Protein AF-A0A4Q4D575-F1 (afdb_monomer)

pLDDT: mean 97.26, std 3.9, range [51.22, 98.88]

Sequence (202 aa):
MTLPLSVAPAVADALAVGRPVVALESTIISHGLPRPDNLEAARRFEALLADRGVVPATIAVLDGELKAGLTPDELERIASEDVPKLSVRDLPVALAQGGSGATTVAATSFIADHAGIRVFATGGLGGVHRRASESFDESADLKTLSEVPITVVSAGVKSILDIGATLERLESLGVTVVGYGTEDFPSFWLSSSGHRLDWSVP

Secondary structure (DSSP, 8-state):
----EEE-HHHHHHHHTT--EEEEESHIIIIIS-TTHHHHHHHHHHHHHHTTTPEEEEEEEETTEEEES--HHHHHHHHHS-PPEE-TTTHHHHHHTT--EEEPHHHHHHHHHHTT--EEE-S-B--BBTTHHHH--B-HHHHHHTTS--EEE-SBB-TTB-HHHHHHHHHHTT----EES-SB--BSSSS--SPBPS-EE-

Nearest PDB structures (foldseek):
  4gij-assembly1_A  TM=9.878E-01  e=1.129E-25  Escherichia coli
  4gil-assembly1_C  TM=9.781E-01  e=1.059E-25  Escherichia coli
  4gim-assembly1_C  TM=9.811E-01  e=2.129E-25  Escherichia coli
  4gij-assembly1_B  TM=9.795E-01  e=4.017E-25  Escherichia coli
  4gik-assembly1_C  TM=9.767E-01  e=9.769E-25  Escherichia coli

Solvent-accessible surface area (backbone atoms only — not comparable to full-atom values): 10657 Å² total; per-residue (Å²): 134,81,78,59,68,46,66,29,67,72,51,51,53,31,57,76,71,72,44,58,50,36,32,30,52,25,29,54,29,53,74,63,39,61,81,74,57,16,46,58,50,50,54,49,56,39,46,63,32,44,81,70,71,26,43,54,24,44,21,36,33,51,67,28,27,43,32,40,27,60,54,76,67,55,46,47,46,52,38,70,48,96,56,51,81,28,42,62,86,43,45,67,58,35,39,76,67,43,32,52,26,24,13,31,72,29,24,27,51,54,53,31,44,78,72,70,38,49,35,33,51,54,68,45,41,64,39,26,35,70,64,25,94,78,70,68,46,58,36,63,33,56,61,36,55,53,74,42,83,57,48,77,47,51,36,40,36,44,72,81,43,28,64,69,63,27,51,55,48,32,54,76,53,70,37,89,67,71,27,80,72,33,52,43,41,31,36,40,91,38,82,54,60,85,45,76,47,94,33,62,44,125

Structure (mmCIF, N/CA/C/O backbone):
data_AF-A0A4Q4D575-F1
#
_entry.id   AF-A0A4Q4D575-F1
#
loop_
_atom_site.group_PDB
_atom_site.id
_atom_site.type_symbol
_atom_site.label_atom_id
_atom_site.label_alt_id
_atom_site.label_comp_id
_atom_site.label_asym_id
_atom_site.label_entity_id
_atom_site.label_seq_id
_atom_site.pdbx_PDB_ins_code
_atom_site.Cartn_x
_atom_site.Cartn_y
_atom_site.Cartn_z
_atom_site.occupancy
_atom_site.B_iso_or_equiv
_atom_site.auth_seq_id
_atom_site.auth_comp_id
_atom_site.auth_asym_id
_atom_site.auth_atom_id
_atom_site.pdbx_PDB_model_num
ATOM 1 N N . MET A 1 1 ? 3.604 -12.006 22.909 1.00 51.22 1 MET A N 1
ATOM 2 C CA . MET A 1 1 ? 2.960 -10.681 23.019 1.00 51.22 1 MET A CA 1
ATOM 3 C C . MET A 1 1 ? 2.084 -10.514 21.795 1.00 51.22 1 MET A C 1
ATOM 5 O O . MET A 1 1 ? 2.549 -10.827 20.708 1.00 51.22 1 MET A O 1
ATOM 9 N N . THR A 1 2 ? 0.823 -10.135 21.971 1.00 77.69 2 THR A N 1
ATOM 10 C CA . THR A 1 2 ? -0.076 -9.785 20.864 1.00 77.69 2 THR A CA 1
ATOM 11 C C . THR A 1 2 ? 0.364 -8.449 20.270 1.00 77.69 2 THR A C 1
ATOM 13 O O . THR A 1 2 ? 0.697 -7.535 21.022 1.00 77.69 2 THR A O 1
ATOM 16 N N . LEU A 1 3 ? 0.413 -8.349 18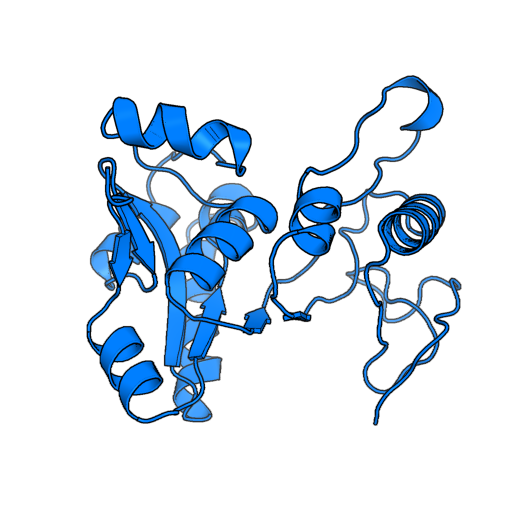.940 1.00 87.56 3 LEU A N 1
ATOM 17 C CA . LEU A 1 3 ? 0.671 -7.084 18.246 1.00 87.56 3 LEU A CA 1
ATOM 18 C C . LEU A 1 3 ? -0.385 -6.042 18.669 1.00 87.56 3 LEU A C 1
ATOM 20 O O . LEU A 1 3 ? -1.564 -6.406 18.724 1.00 87.56 3 LEU A O 1
ATOM 24 N N . PRO A 1 4 ? -0.005 -4.785 18.973 1.00 95.19 4 PRO A N 1
ATOM 25 C CA . PRO A 1 4 ? -0.947 -3.721 19.323 1.00 95.19 4 PRO A CA 1
ATOM 26 C C . PRO A 1 4 ? -1.684 -3.243 18.062 1.00 95.19 4 PRO A C 1
ATOM 28 O O . PRO A 1 4 ? -1.364 -2.207 17.485 1.00 95.19 4 PRO A O 1
ATOM 31 N N . LEU A 1 5 ? -2.622 -4.061 17.586 1.00 97.88 5 LEU A N 1
ATOM 32 C CA . LEU A 1 5 ? -3.416 -3.823 16.388 1.00 97.88 5 LEU A CA 1
ATOM 33 C C . LEU A 1 5 ? -4.825 -3.367 16.769 1.00 97.88 5 LEU A C 1
ATOM 35 O O . LEU A 1 5 ? -5.583 -4.112 17.388 1.00 97.88 5 LEU A O 1
ATOM 39 N N . SER A 1 6 ? -5.182 -2.163 16.335 1.00 98.31 6 SER A N 1
ATOM 40 C CA . SER A 1 6 ? -6.527 -1.607 16.412 1.00 98.31 6 SER A CA 1
ATOM 41 C C . SER A 1 6 ? -7.194 -1.711 15.044 1.00 98.31 6 SER A C 1
ATOM 43 O O . SER A 1 6 ? -6.800 -1.029 14.096 1.00 98.31 6 SER A O 1
ATOM 45 N N . VAL A 1 7 ? -8.229 -2.544 14.943 1.00 98.56 7 VAL A N 1
ATOM 46 C CA . VAL A 1 7 ? -9.069 -2.662 13.744 1.00 98.56 7 VAL A CA 1
ATOM 47 C C . VAL A 1 7 ? -10.319 -1.808 13.935 1.00 98.56 7 VAL A C 1
ATOM 49 O O . VAL A 1 7 ? -11.023 -1.961 14.934 1.00 98.56 7 VAL A O 1
ATOM 52 N N . ALA A 1 8 ? -10.603 -0.909 12.992 1.00 98.56 8 ALA A N 1
ATOM 53 C CA . ALA A 1 8 ? -11.785 -0.058 13.056 1.00 98.56 8 ALA A CA 1
ATOM 54 C C . ALA A 1 8 ? -13.074 -0.909 13.077 1.00 98.56 8 ALA A C 1
ATOM 56 O O . ALA A 1 8 ? -13.152 -1.895 12.338 1.00 98.56 8 ALA A O 1
ATOM 57 N N . PRO A 1 9 ? -14.118 -0.529 13.844 1.00 98.50 9 PRO A N 1
ATOM 58 C CA . PRO A 1 9 ? -15.346 -1.323 13.957 1.00 98.50 9 PRO A CA 1
ATOM 59 C C . PRO A 1 9 ? -15.972 -1.692 12.606 1.00 98.50 9 PRO A C 1
ATOM 61 O O . PRO A 1 9 ? -16.282 -2.852 12.372 1.00 98.50 9 PRO A O 1
ATOM 64 N N . ALA A 1 10 ? -16.049 -0.742 11.667 1.00 98.12 10 ALA A N 1
ATOM 65 C CA . ALA A 1 10 ? -16.597 -0.993 10.331 1.00 98.12 10 ALA A CA 1
ATOM 66 C C . ALA A 1 10 ? -15.801 -2.046 9.534 1.00 98.12 10 ALA A C 1
ATOM 68 O O . ALA A 1 10 ? -16.386 -2.808 8.764 1.00 98.12 10 ALA A O 1
ATOM 69 N N . VAL A 1 11 ? -14.478 -2.095 9.724 1.00 98.75 11 VAL A N 1
ATOM 70 C CA . VAL A 1 11 ? -13.596 -3.091 9.103 1.00 98.75 11 VAL A CA 1
ATOM 71 C C . VAL A 1 11 ? -13.811 -4.455 9.753 1.00 98.75 11 VAL A C 1
ATOM 73 O O . VAL A 1 11 ? -14.027 -5.437 9.046 1.00 98.75 11 VAL A O 1
ATOM 76 N N . ALA A 1 12 ? -13.812 -4.514 11.087 1.00 98.56 12 ALA A N 1
ATOM 77 C CA . ALA A 1 12 ? -14.038 -5.749 11.833 1.00 98.56 12 ALA A CA 1
ATOM 78 C C . ALA A 1 12 ? -15.409 -6.370 11.510 1.00 98.56 12 ALA A C 1
ATOM 80 O O . ALA A 1 12 ? -15.488 -7.561 11.207 1.00 98.56 12 ALA A O 1
ATOM 81 N N . ASP A 1 13 ? -16.466 -5.554 11.493 1.00 98.50 13 ASP A N 1
ATOM 82 C CA . ASP A 1 13 ? -17.823 -5.981 11.152 1.00 98.50 13 ASP A CA 1
ATOM 83 C C . ASP A 1 13 ? -17.889 -6.521 9.722 1.00 98.50 13 ASP A C 1
ATOM 85 O O . ASP A 1 13 ? -18.466 -7.583 9.487 1.00 98.50 13 ASP A O 1
ATOM 89 N N . ALA A 1 14 ? -17.274 -5.824 8.758 1.00 98.62 14 ALA A N 1
ATOM 90 C CA . ALA A 1 14 ? -17.247 -6.260 7.367 1.00 98.62 14 ALA A CA 1
ATOM 91 C C . ALA A 1 14 ? -16.549 -7.613 7.205 1.00 98.62 14 ALA A C 1
ATOM 93 O O . ALA A 1 14 ? -17.100 -8.505 6.558 1.00 98.62 14 ALA A O 1
ATOM 94 N N . LEU A 1 15 ? -15.388 -7.793 7.837 1.00 98.38 15 LEU A N 1
ATOM 95 C CA . LEU A 1 15 ? -14.654 -9.056 7.811 1.00 98.38 15 LEU A CA 1
ATOM 96 C C . LEU A 1 15 ? -15.451 -10.192 8.464 1.00 98.38 15 LEU A C 1
ATOM 98 O O . LEU A 1 15 ? -15.509 -11.288 7.908 1.00 98.38 15 LEU A O 1
ATOM 102 N N . ALA A 1 16 ? -16.120 -9.930 9.592 1.00 98.31 16 ALA A N 1
ATOM 103 C CA . ALA A 1 16 ? -16.906 -10.930 10.315 1.00 98.31 16 ALA A CA 1
ATOM 104 C C . ALA A 1 16 ? -18.069 -11.504 9.485 1.00 98.31 16 ALA A C 1
ATOM 106 O O . ALA A 1 16 ? -18.423 -12.671 9.651 1.00 98.31 16 ALA A O 1
ATOM 107 N N . VAL A 1 17 ? -18.646 -10.708 8.578 1.00 97.94 17 VAL A N 1
ATOM 108 C CA . VAL A 1 17 ? -19.742 -11.140 7.691 1.00 97.94 17 VAL A CA 1
ATOM 109 C C . VAL A 1 17 ? -19.304 -11.393 6.242 1.00 97.94 17 VAL A C 1
ATOM 111 O O . VAL A 1 17 ? -20.153 -11.558 5.368 1.00 97.94 17 VAL A O 1
ATOM 114 N N . GLY A 1 18 ? -17.996 -11.412 5.960 1.00 97.25 18 GLY A N 1
ATOM 115 C CA . GLY A 1 18 ? -17.457 -11.681 4.621 1.00 97.25 18 GLY A CA 1
ATOM 116 C C . GLY A 1 18 ? -17.726 -10.584 3.582 1.00 97.25 18 GLY A C 1
ATOM 117 O O . GLY A 1 18 ? -17.754 -10.863 2.383 1.00 97.25 18 GLY A O 1
ATOM 118 N N . ARG A 1 19 ? -17.941 -9.337 4.013 1.00 97.88 19 ARG A N 1
ATOM 119 C CA . ARG A 1 19 ? -18.038 -8.172 3.120 1.00 97.88 19 ARG A CA 1
ATOM 120 C C . ARG A 1 19 ? -16.647 -7.734 2.639 1.00 97.88 19 ARG A C 1
ATOM 122 O O . ARG A 1 19 ? -15.676 -7.865 3.382 1.00 97.88 19 ARG A O 1
ATOM 129 N N . PRO A 1 20 ? -16.537 -7.177 1.419 1.00 98.38 20 PRO A N 1
ATOM 130 C CA . PRO A 1 20 ? -15.252 -6.773 0.862 1.00 98.38 20 PRO A CA 1
ATOM 131 C C . PRO A 1 20 ? -14.643 -5.597 1.633 1.00 98.38 20 PRO A C 1
ATOM 133 O O . PRO A 1 20 ? -15.304 -4.582 1.871 1.00 98.38 20 PRO A O 1
ATOM 136 N N . VAL A 1 21 ? -13.356 -5.732 1.958 1.00 98.88 21 VAL A N 1
ATOM 137 C CA . VAL A 1 21 ? -12.518 -4.693 2.564 1.00 98.88 21 VAL A CA 1
ATOM 138 C C . VAL A 1 21 ? -11.294 -4.472 1.684 1.00 98.88 21 VAL A C 1
ATOM 140 O O . VAL A 1 21 ? -10.675 -5.441 1.240 1.00 98.88 21 VAL A O 1
ATOM 143 N N . VAL A 1 22 ? -10.937 -3.210 1.448 1.00 98.88 22 VAL A N 1
ATOM 144 C CA . VAL A 1 22 ? -9.722 -2.830 0.716 1.00 98.88 22 VAL A CA 1
ATOM 145 C C . VAL A 1 22 ? -8.874 -1.915 1.588 1.00 98.88 22 VAL A C 1
ATOM 147 O O . VAL A 1 22 ? -9.340 -0.870 2.041 1.00 98.88 22 VAL A O 1
ATOM 150 N N . ALA A 1 23 ? -7.622 -2.311 1.815 1.00 98.88 23 ALA A N 1
ATOM 151 C CA . ALA A 1 23 ? -6.642 -1.475 2.493 1.00 98.88 23 ALA A CA 1
ATOM 152 C C . ALA A 1 23 ? -6.176 -0.318 1.593 1.00 98.88 23 ALA A C 1
ATOM 154 O O . ALA A 1 23 ? -6.157 -0.450 0.366 1.00 98.88 23 ALA A O 1
ATOM 155 N N . LEU A 1 24 ? -5.766 0.791 2.212 1.00 98.81 24 LEU A N 1
ATOM 156 C CA . LEU A 1 24 ? -5.146 1.957 1.571 1.00 98.81 24 LEU A CA 1
ATOM 157 C C . LEU A 1 24 ? -3.896 2.370 2.369 1.00 98.81 24 LEU A C 1
ATOM 159 O O . LEU A 1 24 ? -3.926 2.362 3.600 1.00 98.81 24 LEU A O 1
ATOM 163 N N . GLU A 1 25 ? -2.797 2.733 1.700 1.00 98.31 25 GLU A N 1
ATOM 164 C CA . GLU A 1 25 ? -1.580 3.193 2.393 1.00 98.31 25 GLU A CA 1
ATOM 165 C C . GLU A 1 25 ? -1.681 4.660 2.819 1.00 98.31 25 GLU A C 1
ATOM 167 O O . GLU A 1 25 ? -2.367 5.461 2.185 1.00 98.31 25 GLU A O 1
ATOM 172 N N . SER A 1 26 ? -0.918 5.042 3.844 1.00 98.25 26 SER A N 1
ATOM 173 C CA . SER A 1 26 ? -0.828 6.436 4.300 1.00 98.25 26 SER A CA 1
ATOM 174 C C . SER A 1 26 ? 0.384 7.195 3.760 1.00 98.25 26 SER A C 1
ATOM 176 O O . SER A 1 26 ? 0.351 8.422 3.739 1.00 98.25 26 SER A O 1
ATOM 178 N N . THR A 1 27 ? 1.436 6.527 3.259 1.00 96.62 27 THR A N 1
ATOM 179 C CA . THR A 1 27 ? 2.606 7.231 2.684 1.00 96.62 27 THR A CA 1
ATOM 180 C C . THR A 1 27 ? 2.218 8.113 1.500 1.00 96.62 27 THR A C 1
ATOM 182 O O . THR A 1 27 ? 2.780 9.195 1.332 1.00 96.62 27 THR A O 1
ATOM 185 N N . ILE A 1 28 ? 1.255 7.686 0.676 1.00 94.31 28 ILE A N 1
ATOM 186 C CA . ILE A 1 28 ? 0.754 8.516 -0.427 1.00 94.31 28 ILE A CA 1
ATOM 187 C C . ILE A 1 28 ? 0.126 9.821 0.085 1.00 94.31 28 ILE A C 1
ATOM 189 O O . ILE A 1 28 ? 0.253 10.852 -0.569 1.00 94.31 28 ILE A O 1
ATOM 193 N N . ILE A 1 29 ? -0.475 9.794 1.276 1.00 95.75 29 ILE A N 1
ATOM 194 C CA . ILE A 1 29 ? -1.128 10.940 1.910 1.00 95.75 29 ILE A CA 1
ATOM 195 C C . ILE A 1 29 ? -0.078 11.895 2.495 1.00 95.75 29 ILE A C 1
ATOM 197 O O . ILE A 1 29 ? -0.107 13.087 2.206 1.00 95.75 29 ILE A O 1
ATOM 201 N N . SER A 1 30 ? 0.872 11.403 3.292 1.00 94.56 30 SER A N 1
ATOM 202 C CA . SER A 1 30 ? 1.831 12.273 3.996 1.00 94.56 30 SER A CA 1
ATOM 203 C C . SER A 1 30 ? 3.043 12.688 3.151 1.00 94.56 30 SER A C 1
ATOM 205 O O . SER A 1 30 ? 3.631 13.741 3.389 1.00 94.56 30 SER A O 1
ATOM 207 N N . HIS A 1 31 ? 3.447 11.867 2.175 1.00 93.31 31 HIS A N 1
ATOM 208 C CA . HIS A 1 31 ? 4.691 12.053 1.414 1.00 93.31 31 HIS A CA 1
ATOM 209 C C . HIS A 1 31 ? 4.512 12.003 -0.106 1.00 93.31 31 HIS A C 1
ATOM 211 O O . HIS A 1 31 ? 5.445 12.336 -0.837 1.00 93.31 31 HIS A O 1
ATOM 217 N N . GLY A 1 32 ? 3.362 11.533 -0.595 1.00 89.44 32 GLY A N 1
ATOM 218 C CA . GLY A 1 32 ? 3.107 11.355 -2.027 1.00 89.44 32 GLY A CA 1
ATOM 219 C C . GLY A 1 32 ? 2.345 12.503 -2.686 1.00 89.44 32 GLY A C 1
ATOM 220 O O . GLY A 1 32 ? 2.457 12.674 -3.898 1.00 89.44 32 GLY A O 1
ATOM 221 N N . LEU A 1 33 ? 1.586 13.279 -1.911 1.00 92.25 33 LEU A N 1
ATOM 222 C CA . LEU A 1 33 ? 0.700 14.332 -2.403 1.00 92.25 33 LEU A CA 1
ATOM 223 C C . LEU A 1 33 ? 0.961 15.658 -1.674 1.00 92.25 33 LEU A C 1
ATOM 225 O O . LEU A 1 33 ? 1.291 15.648 -0.486 1.00 92.25 33 LEU A O 1
ATOM 229 N N . PRO A 1 34 ? 0.823 16.806 -2.360 1.00 92.94 34 PRO A N 1
ATOM 230 C CA . PRO A 1 34 ? 0.996 18.108 -1.732 1.00 92.94 34 PRO A CA 1
ATOM 231 C C . PRO A 1 34 ? -0.140 18.405 -0.744 1.00 92.94 34 PRO A C 1
ATOM 233 O O . PRO A 1 34 ? -1.286 18.005 -0.947 1.00 92.94 34 PRO A O 1
ATOM 236 N N . ARG A 1 35 ? 0.171 19.158 0.314 1.00 93.25 35 ARG A N 1
ATOM 237 C CA . ARG A 1 35 ? -0.839 19.745 1.206 1.00 93.25 35 ARG A CA 1
ATOM 238 C C . ARG A 1 35 ? -1.426 21.014 0.566 1.00 93.25 35 ARG A C 1
ATOM 240 O O . ARG A 1 35 ? -0.661 21.771 -0.036 1.00 93.25 35 ARG A O 1
ATOM 247 N N . PRO A 1 36 ? -2.731 21.298 0.739 1.00 91.62 36 PRO A N 1
ATOM 248 C CA . PRO A 1 36 ? -3.723 20.538 1.517 1.00 91.62 36 PRO A CA 1
ATOM 249 C C . PRO A 1 36 ? -4.442 19.424 0.728 1.00 91.62 36 PRO A C 1
ATOM 251 O O . PRO A 1 36 ? -5.253 18.696 1.301 1.00 91.62 36 PRO A O 1
ATOM 254 N N . ASP A 1 37 ? -4.161 19.287 -0.571 1.00 94.62 37 ASP A N 1
ATOM 255 C CA . ASP A 1 37 ? -4.881 18.389 -1.488 1.00 94.62 37 ASP A CA 1
ATOM 256 C C . ASP A 1 37 ? -4.798 16.909 -1.078 1.00 94.62 37 ASP A C 1
ATOM 258 O O . ASP A 1 37 ? -5.669 16.105 -1.411 1.00 94.62 37 ASP A O 1
ATOM 262 N N . ASN A 1 38 ? -3.763 16.535 -0.327 1.00 96.81 38 ASN A N 1
ATOM 263 C CA . ASN A 1 38 ? -3.563 15.187 0.183 1.00 96.81 38 ASN A CA 1
ATOM 264 C C . ASN A 1 38 ? -4.725 14.663 1.048 1.00 96.81 38 ASN A C 1
ATOM 266 O O . ASN A 1 38 ? -5.109 13.502 0.895 1.00 96.81 38 ASN A O 1
ATOM 270 N N . LEU A 1 39 ? -5.312 15.495 1.916 1.00 97.44 39 LEU A N 1
ATOM 271 C CA . LEU A 1 39 ? -6.442 15.099 2.762 1.00 97.44 39 LEU A CA 1
ATOM 272 C C . LEU A 1 39 ? -7.717 14.903 1.935 1.00 97.44 39 LEU A C 1
ATOM 274 O O . LEU A 1 39 ? -8.456 13.939 2.142 1.00 97.44 39 LEU A O 1
ATOM 278 N N . GLU A 1 40 ? -7.972 15.801 0.982 1.00 97.56 40 GLU A N 1
ATOM 279 C CA . GLU A 1 40 ? -9.114 15.679 0.072 1.00 97.56 40 GLU A CA 1
ATOM 280 C C . GLU A 1 40 ? -8.989 14.421 -0.794 1.00 97.56 40 GLU A C 1
ATOM 282 O O . GLU A 1 40 ? -9.949 13.658 -0.929 1.00 97.56 40 GLU A O 1
ATOM 287 N N . ALA A 1 41 ? -7.791 14.151 -1.317 1.00 97.00 41 ALA A N 1
ATOM 288 C CA . ALA A 1 41 ? -7.506 12.939 -2.069 1.00 97.00 41 ALA A CA 1
ATOM 289 C C . ALA A 1 41 ? -7.738 11.677 -1.2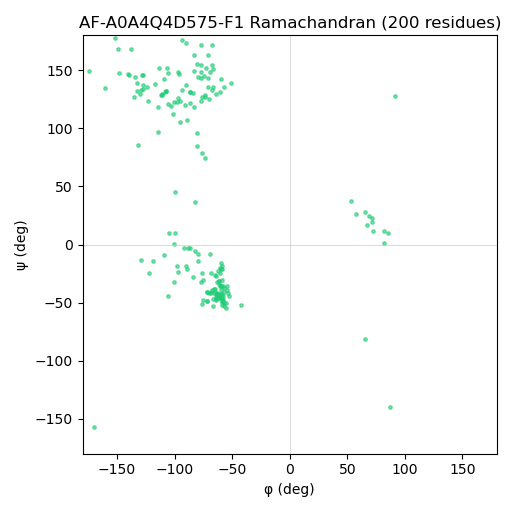26 1.00 97.00 41 ALA A C 1
ATOM 291 O O . ALA A 1 41 ? -8.418 10.762 -1.689 1.00 97.00 41 ALA A O 1
ATOM 292 N N . ALA A 1 42 ? -7.254 11.646 0.020 1.00 97.50 42 ALA A N 1
ATOM 293 C CA . ALA A 1 42 ? -7.455 10.518 0.925 1.00 97.50 42 ALA A CA 1
ATOM 294 C C . ALA A 1 42 ? -8.945 10.226 1.170 1.00 97.50 42 ALA A C 1
ATOM 296 O O . ALA A 1 42 ? -9.399 9.099 0.971 1.00 97.50 42 ALA A O 1
ATOM 297 N N . ARG A 1 43 ? -9.732 11.263 1.494 1.00 98.31 43 ARG A N 1
ATOM 298 C CA . ARG A 1 43 ? -11.193 11.153 1.663 1.00 98.31 43 ARG A CA 1
ATOM 299 C C . ARG A 1 43 ? -11.875 10.659 0.387 1.00 98.31 43 ARG A C 1
ATOM 301 O O . ARG A 1 43 ? -12.787 9.836 0.442 1.00 98.31 43 ARG A O 1
ATOM 308 N N . ARG A 1 44 ? -11.419 11.126 -0.779 1.00 98.00 44 ARG A N 1
ATOM 309 C CA . ARG A 1 44 ? -11.939 10.684 -2.077 1.00 98.00 44 ARG A CA 1
ATOM 310 C C . ARG A 1 44 ? -11.629 9.212 -2.355 1.00 98.00 44 ARG A C 1
ATOM 312 O O . ARG A 1 44 ? -12.482 8.527 -2.914 1.00 98.00 44 ARG A O 1
ATOM 319 N N . PHE A 1 45 ? -10.451 8.713 -1.982 1.00 96.94 45 PHE A N 1
ATOM 320 C CA . PHE A 1 45 ? -10.110 7.294 -2.136 1.00 96.94 45 PHE A CA 1
ATOM 321 C C . PHE A 1 45 ? -11.032 6.403 -1.299 1.00 96.94 45 PHE A C 1
ATOM 323 O O . PHE A 1 45 ? -11.561 5.420 -1.818 1.00 96.94 45 PHE A O 1
ATOM 330 N N . GLU A 1 46 ? -11.292 6.781 -0.044 1.00 98.50 46 GLU A N 1
ATOM 331 C CA . GLU A 1 46 ? -12.232 6.066 0.826 1.00 98.50 46 GLU A CA 1
ATOM 332 C C . GLU A 1 46 ? -13.663 6.101 0.272 1.00 98.50 46 GLU A C 1
ATOM 334 O O . GLU A 1 46 ? -14.321 5.061 0.188 1.00 98.50 46 GLU A O 1
ATOM 339 N N . ALA A 1 47 ? -14.123 7.271 -0.185 1.00 98.44 47 ALA A N 1
ATOM 340 C CA . ALA A 1 47 ? -15.452 7.435 -0.772 1.00 98.44 47 ALA A CA 1
ATOM 341 C C . ALA A 1 47 ? -15.654 6.566 -2.025 1.00 98.44 47 ALA A C 1
ATOM 343 O O . ALA A 1 47 ? -16.678 5.902 -2.154 1.00 98.44 47 ALA A O 1
ATOM 344 N N . LEU A 1 48 ? -14.656 6.484 -2.917 1.00 98.25 48 LEU A N 1
ATOM 345 C CA . LEU A 1 48 ? -14.736 5.653 -4.126 1.00 98.25 48 LEU A CA 1
ATOM 346 C C . LEU A 1 48 ? -14.984 4.169 -3.820 1.00 98.25 48 LEU A C 1
ATOM 348 O O . LEU A 1 48 ? -15.669 3.492 -4.595 1.00 98.25 48 LEU A O 1
ATOM 352 N N . LEU A 1 49 ? -14.419 3.658 -2.725 1.00 98.31 49 LEU A N 1
ATOM 353 C CA . LEU A 1 49 ? -14.651 2.291 -2.263 1.00 98.31 49 LEU A CA 1
ATOM 354 C C . LEU A 1 49 ? -16.032 2.159 -1.614 1.00 98.31 49 LEU A C 1
ATOM 356 O O . LEU A 1 49 ? -16.796 1.262 -1.982 1.00 98.31 49 LEU A O 1
ATOM 360 N N . ALA A 1 50 ? -16.381 3.087 -0.721 1.00 97.75 50 ALA A N 1
ATOM 361 C CA . ALA A 1 50 ? -17.662 3.089 -0.019 1.00 97.75 50 ALA A CA 1
ATOM 362 C C . ALA A 1 50 ? -18.860 3.142 -0.984 1.00 97.75 50 ALA A C 1
ATOM 364 O O . ALA A 1 50 ? -19.799 2.357 -0.837 1.00 97.75 50 ALA A O 1
ATOM 365 N N . ASP A 1 51 ? -18.784 3.970 -2.031 1.00 98.19 51 ASP A N 1
ATOM 366 C CA . ASP A 1 51 ? -19.802 4.093 -3.086 1.00 98.19 51 ASP A CA 1
ATOM 367 C C . ASP A 1 51 ? -20.031 2.779 -3.857 1.00 98.19 51 ASP A C 1
ATOM 369 O O . ASP A 1 51 ? -21.069 2.584 -4.488 1.00 98.19 51 ASP A O 1
ATOM 373 N N . ARG A 1 52 ? -19.066 1.851 -3.804 1.00 97.94 52 ARG A N 1
ATOM 374 C CA . ARG A 1 52 ? -19.130 0.510 -4.412 1.00 97.94 52 ARG A CA 1
ATOM 375 C C . ARG A 1 52 ? -19.479 -0.585 -3.402 1.00 97.94 52 ARG A C 1
ATOM 377 O O . ARG A 1 52 ? -19.377 -1.767 -3.719 1.00 97.94 52 ARG A O 1
ATOM 384 N N . GLY A 1 53 ? -19.873 -0.212 -2.184 1.00 97.62 53 GLY A N 1
ATOM 385 C CA . GLY A 1 53 ? -20.177 -1.149 -1.103 1.00 97.62 53 GLY A CA 1
ATOM 386 C C . GLY A 1 53 ? -18.946 -1.837 -0.503 1.00 97.62 53 GLY A C 1
ATOM 387 O O . GLY A 1 53 ? -19.103 -2.793 0.262 1.00 97.62 53 GLY A O 1
ATOM 388 N N . VAL A 1 54 ? -17.740 -1.360 -0.826 1.00 98.56 54 VAL A N 1
ATOM 389 C CA . VAL A 1 54 ? -16.465 -1.852 -0.292 1.00 98.56 54 VAL A CA 1
ATOM 390 C C . VAL A 1 54 ? -16.082 -1.016 0.919 1.00 98.56 54 VAL A C 1
ATOM 392 O O . VAL A 1 54 ? -16.142 0.210 0.873 1.00 98.56 54 VAL A O 1
ATOM 395 N N . VAL A 1 55 ? -15.680 -1.662 2.011 1.00 98.75 55 VAL A N 1
ATOM 396 C CA . VAL A 1 55 ? -15.231 -0.941 3.206 1.00 98.75 55 VAL A CA 1
ATOM 397 C C . VAL A 1 55 ? -13.759 -0.546 3.037 1.00 98.75 55 VAL A C 1
ATOM 399 O O . VAL A 1 55 ? -12.915 -1.434 2.884 1.00 98.75 55 VAL A O 1
ATOM 402 N N . PRO A 1 56 ? -13.421 0.755 3.040 1.00 98.75 56 PRO A N 1
ATOM 403 C CA . PRO A 1 56 ? -12.033 1.189 3.019 1.00 98.75 56 PRO A CA 1
ATOM 404 C C . PRO A 1 56 ? -11.376 0.977 4.387 1.00 98.75 56 PRO A C 1
ATOM 406 O O . PRO A 1 56 ? -12.002 1.160 5.431 1.00 98.75 56 PRO A O 1
ATOM 409 N N . ALA A 1 57 ? -10.093 0.631 4.377 1.00 98.88 57 ALA A N 1
ATOM 410 C CA . ALA A 1 57 ? -9.264 0.545 5.570 1.00 98.88 57 ALA A CA 1
ATOM 411 C C . ALA A 1 57 ? -7.942 1.284 5.335 1.00 98.88 57 ALA A C 1
ATOM 413 O O . ALA A 1 57 ? -6.943 0.679 4.945 1.00 98.88 57 ALA A O 1
ATOM 414 N N . THR A 1 58 ? -7.921 2.599 5.558 1.00 98.81 58 THR A N 1
ATOM 415 C CA . THR A 1 58 ? -6.658 3.349 5.552 1.00 98.81 58 THR A CA 1
ATOM 416 C C . THR A 1 58 ? -5.768 2.867 6.699 1.00 98.81 58 THR A C 1
ATOM 418 O O . THR A 1 58 ? -6.223 2.726 7.834 1.00 98.81 58 THR A O 1
ATOM 421 N N . ILE A 1 59 ? -4.511 2.551 6.391 1.00 98.88 59 ILE A N 1
ATOM 422 C CA . ILE A 1 59 ? -3.566 1.919 7.314 1.00 98.88 59 ILE A CA 1
ATOM 423 C C . ILE A 1 59 ? -2.508 2.925 7.754 1.00 98.88 59 ILE A C 1
ATOM 425 O O . ILE A 1 59 ? -1.886 3.585 6.919 1.00 98.88 59 ILE A O 1
ATOM 429 N N . ALA A 1 60 ? -2.235 3.007 9.053 1.00 98.81 60 ALA A N 1
ATOM 430 C CA . ALA A 1 60 ? -1.161 3.831 9.608 1.00 98.81 60 ALA A CA 1
ATOM 431 C C . ALA A 1 60 ? -0.630 3.250 10.926 1.00 98.81 60 ALA A C 1
ATOM 433 O O . ALA A 1 60 ? -1.129 2.237 11.420 1.00 98.81 60 ALA A O 1
ATOM 434 N N . VAL A 1 61 ? 0.380 3.907 11.495 1.00 98.75 61 VAL A N 1
ATOM 435 C CA . VAL A 1 61 ? 0.762 3.733 12.899 1.00 98.75 61 VAL A CA 1
ATOM 436 C C . VAL A 1 61 ? 0.445 5.031 13.623 1.00 98.75 61 VAL A C 1
ATOM 438 O O . VAL A 1 61 ? 0.855 6.094 13.160 1.00 98.75 61 VAL A O 1
ATOM 441 N N . LEU A 1 62 ? -0.283 4.958 14.733 1.00 98.56 62 LEU A N 1
ATOM 442 C CA . LEU A 1 62 ? -0.609 6.123 15.551 1.00 98.56 62 LEU A CA 1
ATOM 443 C C . LEU A 1 62 ? -0.396 5.798 17.021 1.00 98.56 62 LEU A C 1
ATOM 445 O O . LEU A 1 62 ? -0.932 4.812 17.517 1.00 98.56 62 LEU A O 1
ATOM 449 N N . ASP A 1 63 ? 0.390 6.638 17.690 1.00 97.75 63 ASP A N 1
ATOM 450 C CA . ASP A 1 63 ? 0.612 6.617 19.136 1.00 97.75 63 ASP A CA 1
ATOM 451 C C . ASP A 1 63 ? 1.050 5.229 19.665 1.00 97.75 63 ASP A C 1
ATOM 453 O O . ASP A 1 63 ? 0.662 4.789 20.746 1.00 97.75 63 ASP A O 1
ATOM 457 N N . GLY A 1 64 ? 1.872 4.516 18.884 1.00 97.38 64 GLY A N 1
ATOM 458 C CA . GLY A 1 64 ? 2.354 3.171 19.213 1.00 97.38 64 GLY A CA 1
ATOM 459 C C . GLY A 1 64 ? 1.391 2.027 18.889 1.00 97.38 64 GLY A C 1
ATOM 460 O O . GLY A 1 64 ? 1.640 0.900 19.314 1.00 97.38 64 GLY A O 1
ATOM 461 N N . GLU A 1 65 ? 0.324 2.282 18.132 1.00 98.31 65 GLU A N 1
ATOM 462 C CA . GLU A 1 65 ? -0.631 1.269 17.682 1.00 98.31 65 GLU A CA 1
ATOM 463 C C . GLU A 1 65 ?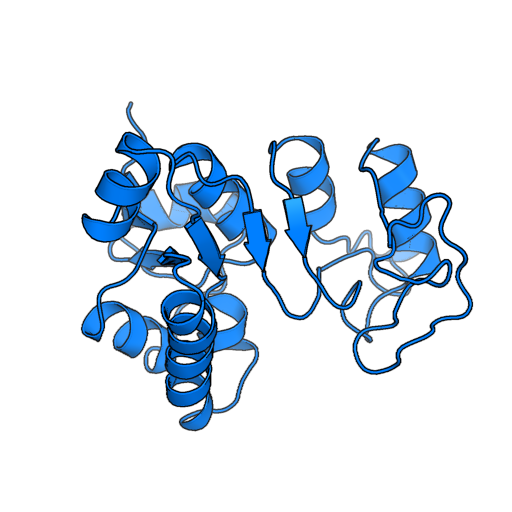 -0.642 1.135 16.159 1.00 98.31 65 GLU A C 1
ATOM 465 O O . GLU A 1 65 ? -0.655 2.121 15.418 1.00 98.31 65 GLU A O 1
ATOM 470 N N . LEU A 1 66 ? -0.698 -0.107 15.678 1.00 98.69 66 LEU A N 1
ATOM 471 C CA . LEU A 1 66 ? -1.002 -0.407 14.283 1.00 98.69 66 LEU A CA 1
ATOM 472 C C . LEU A 1 66 ? -2.498 -0.163 14.063 1.00 98.69 66 LEU A C 1
ATOM 474 O O . LEU A 1 66 ? -3.323 -0.719 14.790 1.00 98.69 66 LEU A O 1
ATOM 478 N N . LYS A 1 67 ? -2.863 0.638 13.063 1.00 98.88 67 LYS A N 1
ATOM 479 C CA . LYS A 1 67 ? -4.260 0.964 12.756 1.00 98.88 67 LYS A CA 1
ATOM 480 C C . LYS A 1 67 ? -4.692 0.321 11.443 1.00 98.88 67 LYS A C 1
ATOM 482 O O . LYS A 1 67 ? -4.035 0.512 10.420 1.00 98.88 67 LYS A O 1
ATOM 487 N N . ALA A 1 68 ? -5.817 -0.391 11.465 1.00 98.69 68 ALA A N 1
ATOM 488 C CA . ALA A 1 68 ? -6.500 -0.886 10.276 1.00 98.69 68 ALA A CA 1
ATOM 489 C C . ALA A 1 68 ? -7.871 -0.217 10.120 1.00 98.69 68 ALA A C 1
ATOM 491 O O . ALA A 1 68 ? -8.854 -0.643 10.729 1.00 98.69 68 ALA A O 1
ATOM 492 N N . GLY A 1 69 ? -7.915 0.835 9.299 1.00 98.62 69 GLY A N 1
ATOM 493 C CA . GLY A 1 69 ? -9.013 1.797 9.244 1.00 98.62 69 GLY A CA 1
ATOM 494 C C . GLY A 1 69 ? -8.752 2.963 10.197 1.00 98.62 69 GLY A C 1
ATOM 495 O O . GLY A 1 69 ? -8.467 2.748 11.374 1.00 98.62 69 GLY A O 1
ATOM 496 N N . LEU A 1 70 ? -8.845 4.187 9.675 1.00 98.75 70 LEU A N 1
ATOM 497 C CA . LEU A 1 70 ? -8.682 5.421 10.441 1.00 98.75 70 LEU A CA 1
ATOM 498 C C . LEU A 1 70 ? -10.035 6.093 10.656 1.00 98.75 70 LEU A C 1
ATOM 500 O O . LEU A 1 70 ? -10.926 6.035 9.808 1.00 98.75 70 LEU A O 1
ATOM 504 N N . THR A 1 71 ? -10.177 6.764 11.789 1.00 98.44 71 THR A N 1
ATOM 505 C CA . THR A 1 71 ? -11.227 7.766 11.986 1.00 98.44 71 THR A CA 1
ATOM 506 C C . THR A 1 71 ? -10.941 9.026 11.155 1.00 98.44 71 THR A C 1
ATOM 508 O O . THR A 1 71 ? -9.799 9.242 10.737 1.00 98.44 71 THR A O 1
ATOM 511 N N . PRO A 1 72 ? -11.942 9.902 10.931 1.00 97.94 72 PRO A N 1
ATOM 512 C CA . PRO A 1 72 ? -11.726 11.165 10.223 1.00 97.94 72 PRO A CA 1
ATOM 513 C C . PRO A 1 72 ? -10.613 12.029 10.832 1.00 97.94 72 PRO A C 1
ATOM 515 O O . PRO A 1 72 ? -9.816 12.601 10.089 1.00 97.94 72 PRO A O 1
ATOM 518 N N . ASP A 1 73 ? -10.525 12.068 12.163 1.00 98.31 73 ASP A N 1
ATOM 519 C CA . ASP A 1 73 ? -9.517 12.849 12.886 1.00 98.31 73 ASP A CA 1
ATOM 520 C C . ASP A 1 73 ? -8.122 12.222 12.749 1.00 98.31 73 ASP A C 1
ATOM 522 O O . ASP A 1 73 ? -7.138 12.921 12.521 1.00 98.31 73 ASP A O 1
ATOM 526 N N . GLU A 1 74 ? -8.014 10.893 12.826 1.00 98.56 74 GLU A N 1
ATOM 527 C CA . GLU A 1 74 ? -6.751 10.175 12.607 1.00 98.56 74 GLU A CA 1
ATOM 528 C C . GLU A 1 74 ? -6.243 10.326 11.164 1.00 98.56 74 GLU A C 1
ATOM 530 O O . GLU A 1 74 ? -5.042 10.496 10.943 1.00 98.56 74 GLU A O 1
ATOM 535 N N . LEU A 1 75 ? -7.148 10.311 10.179 1.00 98.50 75 LEU A N 1
ATOM 536 C CA 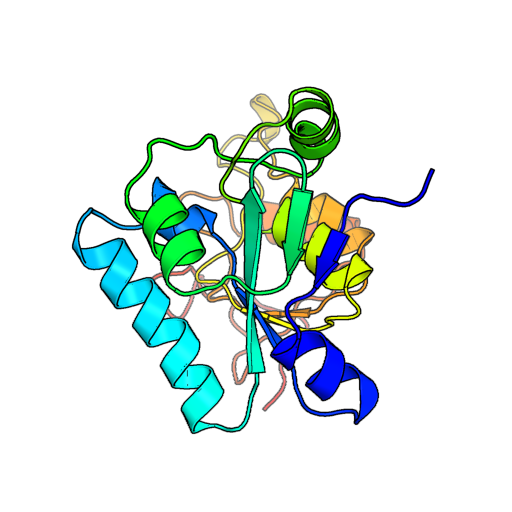. LEU A 1 75 ? -6.814 10.576 8.779 1.00 98.50 75 LEU A CA 1
ATOM 537 C C . LEU A 1 75 ? -6.289 12.007 8.596 1.00 98.50 75 LEU A C 1
ATOM 539 O O . LEU A 1 75 ? -5.302 12.225 7.891 1.00 98.50 75 LEU A O 1
ATOM 543 N N . GLU A 1 76 ? -6.924 12.978 9.253 1.00 98.12 76 GLU A N 1
ATOM 544 C CA . GLU A 1 76 ? -6.489 14.373 9.243 1.00 98.12 76 GLU A CA 1
ATOM 545 C C . GLU A 1 76 ? -5.122 14.554 9.909 1.00 98.12 76 GLU A C 1
ATOM 547 O O . GLU A 1 76 ? -4.272 15.248 9.346 1.00 98.12 76 GLU A O 1
ATOM 552 N N . ARG A 1 77 ? -4.849 13.870 11.029 1.00 97.81 77 ARG A N 1
ATOM 553 C CA . ARG A 1 77 ? -3.514 13.841 11.654 1.00 97.81 77 ARG A CA 1
ATOM 554 C C . ARG A 1 77 ? -2.453 13.340 10.678 1.00 97.81 77 ARG A C 1
ATOM 556 O O . ARG A 1 77 ? -1.463 14.026 10.455 1.00 97.81 77 ARG A O 1
ATOM 563 N N . ILE A 1 78 ? -2.684 12.205 10.016 1.00 98.12 78 ILE A N 1
ATOM 564 C CA . ILE A 1 78 ? -1.745 11.652 9.024 1.00 98.12 78 ILE A CA 1
ATOM 565 C C . ILE A 1 78 ? -1.510 12.604 7.841 1.00 98.12 78 ILE A C 1
ATOM 567 O O . ILE A 1 78 ? -0.398 12.674 7.314 1.00 98.12 78 ILE A O 1
ATOM 571 N N . ALA A 1 79 ? -2.535 13.337 7.408 1.00 97.56 79 ALA A N 1
ATOM 572 C CA . ALA A 1 79 ? -2.409 14.271 6.294 1.00 97.56 79 ALA A CA 1
ATOM 573 C C . ALA A 1 79 ? -1.715 15.589 6.677 1.00 97.56 79 ALA A C 1
ATOM 575 O O . ALA A 1 79 ? -1.032 16.193 5.841 1.00 97.56 79 ALA A O 1
ATOM 576 N N . SER A 1 80 ? -1.893 16.052 7.915 1.00 96.31 80 SER A N 1
ATOM 577 C CA . SER A 1 80 ? -1.476 17.387 8.359 1.00 96.31 80 SER A CA 1
ATOM 578 C C . SER A 1 80 ? -0.171 17.404 9.155 1.00 96.31 80 SER A C 1
ATOM 580 O O . SER A 1 80 ? 0.587 18.366 9.034 1.00 96.31 80 SER A O 1
ATOM 582 N N . GLU A 1 81 ? 0.124 16.354 9.921 1.00 95.44 81 GLU A N 1
ATOM 583 C CA . GLU A 1 81 ? 1.329 16.255 10.745 1.00 95.44 81 GLU A CA 1
ATOM 584 C C . GLU A 1 81 ? 2.539 15.780 9.927 1.00 95.44 81 GLU A C 1
ATOM 586 O O . GLU A 1 81 ? 2.429 14.997 8.977 1.00 95.44 81 GLU A O 1
ATOM 591 N N . ASP A 1 82 ? 3.730 16.234 10.316 1.00 94.38 82 ASP A N 1
ATOM 592 C CA . ASP A 1 82 ? 4.989 15.722 9.776 1.00 94.38 82 ASP A CA 1
ATOM 593 C C . ASP A 1 82 ? 5.349 14.405 10.468 1.00 94.38 82 ASP A C 1
ATOM 595 O O . ASP A 1 82 ? 6.086 14.361 11.453 1.00 94.38 82 ASP A O 1
ATOM 599 N N . VAL A 1 83 ? 4.791 13.318 9.940 1.00 96.81 83 VAL A N 1
ATOM 600 C CA . VAL A 1 83 ? 5.022 11.956 10.426 1.00 96.81 83 VAL A CA 1
ATOM 601 C C . VAL A 1 83 ? 6.113 11.248 9.610 1.00 96.81 83 VAL A C 1
ATOM 603 O O . VAL A 1 83 ? 6.238 11.494 8.410 1.00 96.81 83 VAL A O 1
ATOM 606 N N . PRO A 1 84 ? 6.922 10.358 10.211 1.00 97.94 84 PRO A N 1
ATOM 607 C CA . PRO A 1 84 ? 7.889 9.555 9.474 1.00 97.94 84 PRO A CA 1
ATOM 608 C C . PRO A 1 84 ? 7.210 8.552 8.534 1.00 97.94 84 PRO A C 1
ATOM 610 O O . PRO A 1 84 ? 6.138 8.012 8.820 1.00 97.94 84 PRO A O 1
ATOM 613 N N . LYS A 1 85 ? 7.907 8.236 7.441 1.00 98.12 85 LYS A N 1
ATOM 614 C CA . LYS A 1 85 ? 7.595 7.110 6.559 1.00 98.12 85 LYS A CA 1
ATOM 615 C C . LYS A 1 85 ? 8.072 5.809 7.205 1.00 98.12 85 LYS A C 1
ATOM 617 O O . LYS A 1 85 ? 9.260 5.674 7.484 1.00 98.12 85 LYS A O 1
ATOM 622 N N . LEU A 1 86 ? 7.169 4.852 7.390 1.00 98.62 86 LEU A N 1
ATOM 623 C CA . LEU A 1 86 ? 7.429 3.575 8.051 1.00 98.62 86 LEU A CA 1
ATOM 624 C C . LEU A 1 86 ? 7.283 2.408 7.075 1.00 98.62 86 LEU A C 1
ATOM 626 O O . LEU A 1 86 ? 6.200 2.149 6.549 1.00 98.62 86 LEU A O 1
ATOM 630 N N . SER A 1 87 ? 8.376 1.682 6.868 1.00 98.44 87 SER A N 1
ATOM 631 C CA . SER A 1 87 ? 8.379 0.342 6.285 1.00 98.44 87 SER A CA 1
ATOM 632 C C . SER A 1 87 ? 8.333 -0.719 7.394 1.00 98.44 87 SER A C 1
ATOM 634 O O . SER A 1 87 ? 8.393 -0.406 8.583 1.00 98.44 87 SER A O 1
ATOM 636 N N . VAL A 1 88 ? 8.243 -2.000 7.028 1.00 97.75 88 VAL A N 1
ATOM 637 C CA . VAL A 1 88 ? 8.120 -3.127 7.976 1.00 97.75 88 VAL A CA 1
ATOM 638 C C . VAL A 1 88 ? 9.224 -3.155 9.035 1.00 97.75 88 VAL A C 1
ATOM 640 O O . VAL A 1 88 ? 8.960 -3.471 10.192 1.00 97.75 88 VAL A O 1
ATOM 643 N N . ARG A 1 89 ? 10.454 -2.767 8.667 1.00 97.94 89 ARG A N 1
ATOM 644 C CA . ARG A 1 89 ? 11.602 -2.729 9.588 1.00 97.94 89 ARG A CA 1
ATOM 645 C C . ARG A 1 89 ? 11.471 -1.649 10.665 1.00 97.94 89 ARG A C 1
ATOM 647 O O . ARG A 1 89 ? 12.107 -1.753 11.708 1.00 97.94 89 ARG A O 1
ATOM 654 N N . ASP A 1 90 ? 10.688 -0.611 10.387 1.00 98.50 90 ASP A N 1
ATOM 655 C CA . ASP A 1 90 ? 10.552 0.561 11.245 1.00 98.50 90 ASP A CA 1
ATOM 656 C C . ASP A 1 90 ? 9.429 0.354 12.281 1.00 98.50 90 ASP A C 1
ATOM 658 O O . ASP A 1 90 ? 9.444 0.978 13.343 1.00 98.50 90 ASP A O 1
ATOM 662 N N . LEU A 1 91 ? 8.494 -0.575 12.020 1.00 98.12 91 LEU A N 1
ATOM 663 C CA . LEU A 1 91 ? 7.341 -0.846 12.885 1.00 98.12 91 LEU A CA 1
ATOM 664 C C . LEU A 1 91 ? 7.733 -1.184 14.333 1.00 98.12 91 LEU A C 1
ATOM 666 O O . LEU A 1 91 ? 7.198 -0.538 15.230 1.00 98.12 91 LEU A O 1
ATOM 670 N N . PRO A 1 92 ? 8.670 -2.113 14.627 1.00 97.56 92 PRO A N 1
ATOM 671 C CA . PRO A 1 92 ? 8.985 -2.448 16.017 1.00 97.56 92 PRO A CA 1
ATOM 672 C C . PRO A 1 92 ? 9.495 -1.247 16.823 1.00 97.56 92 PRO A C 1
ATOM 674 O O . PRO A 1 92 ? 9.174 -1.114 18.002 1.00 97.56 92 PRO A O 1
ATOM 677 N N . VAL A 1 93 ? 10.263 -0.361 16.179 1.00 97.75 93 VAL A N 1
ATOM 678 C CA . VAL A 1 93 ? 10.807 0.848 16.809 1.00 97.75 93 VAL A CA 1
ATOM 679 C C . VAL A 1 93 ? 9.697 1.866 17.055 1.00 97.75 93 VAL A C 1
ATOM 681 O O . VAL A 1 93 ? 9.568 2.350 18.177 1.00 97.75 93 VAL A O 1
ATOM 684 N N . ALA A 1 94 ? 8.864 2.141 16.045 1.00 97.69 94 ALA A N 1
ATOM 685 C CA . ALA A 1 94 ? 7.733 3.059 16.173 1.00 97.69 94 ALA A CA 1
ATOM 686 C C . ALA A 1 94 ? 6.758 2.620 17.279 1.00 97.69 94 ALA A C 1
ATOM 688 O O . ALA A 1 94 ? 6.369 3.437 18.110 1.00 97.69 94 ALA A O 1
ATOM 689 N N . LEU A 1 95 ? 6.432 1.325 17.351 1.00 97.69 95 LEU A N 1
ATOM 690 C CA . LEU A 1 95 ? 5.560 0.774 18.392 1.00 97.69 95 LEU A CA 1
ATOM 691 C C . LEU A 1 95 ? 6.172 0.915 19.791 1.00 97.69 95 LEU A C 1
ATOM 693 O O . LEU A 1 95 ? 5.511 1.386 20.712 1.00 97.69 95 LEU A O 1
ATOM 697 N N . ALA A 1 96 ? 7.449 0.555 19.956 1.00 97.06 96 ALA A N 1
ATOM 698 C CA . ALA A 1 96 ? 8.128 0.629 21.250 1.00 97.06 96 ALA A CA 1
ATOM 699 C C . ALA A 1 96 ? 8.270 2.066 21.782 1.00 97.06 96 ALA A C 1
ATOM 701 O O . ALA A 1 96 ? 8.358 2.268 22.992 1.00 97.06 96 ALA A O 1
ATOM 702 N N . GLN A 1 97 ? 8.305 3.054 20.888 1.00 97.31 97 GLN A N 1
ATOM 703 C CA . GLN A 1 97 ? 8.433 4.469 21.234 1.00 97.31 97 GLN A CA 1
ATOM 704 C C . GLN A 1 97 ? 7.091 5.191 21.401 1.00 97.31 97 GLN A C 1
ATOM 706 O O . GLN A 1 97 ? 7.097 6.375 21.730 1.00 97.31 97 GLN A O 1
ATOM 711 N N . GLY A 1 98 ? 5.954 4.523 21.174 1.00 97.25 98 GLY A N 1
ATOM 712 C CA . GLY A 1 98 ? 4.658 5.207 21.149 1.00 97.25 98 GLY A CA 1
ATOM 713 C C . GLY A 1 98 ? 4.532 6.194 19.983 1.00 97.25 98 GLY A C 1
ATOM 714 O O . GLY A 1 98 ? 3.869 7.217 20.112 1.00 97.25 98 GLY A O 1
ATOM 715 N N . GLY A 1 99 ? 5.238 5.943 18.877 1.00 97.06 99 GLY A N 1
ATOM 716 C CA . GLY A 1 99 ? 5.331 6.853 17.739 1.00 97.06 99 GLY A CA 1
ATOM 717 C C . GLY A 1 99 ? 4.163 6.739 16.758 1.00 97.06 99 GLY A C 1
ATOM 718 O O . GLY A 1 99 ? 3.449 5.737 16.717 1.00 97.06 99 GLY A O 1
ATOM 719 N N . SER A 1 100 ? 4.033 7.765 15.918 1.00 98.50 100 SER A N 1
ATOM 720 C CA . SER A 1 100 ? 3.092 7.837 14.796 1.00 98.50 100 SER A CA 1
ATOM 721 C C . SER A 1 100 ? 3.853 7.849 13.471 1.00 98.50 100 SER A C 1
ATOM 723 O O . SER A 1 100 ? 4.999 8.293 13.423 1.00 98.50 100 SER A O 1
ATOM 725 N N . GLY A 1 101 ? 3.247 7.355 12.393 1.00 98.44 101 GLY A N 1
ATOM 726 C CA . GLY A 1 101 ? 3.911 7.236 11.101 1.00 98.44 101 GLY A CA 1
ATOM 727 C C . GLY A 1 101 ? 3.005 6.778 9.966 1.00 98.44 101 GLY A C 1
ATOM 728 O O . GLY A 1 101 ? 2.069 5.996 10.151 1.00 98.44 101 GLY A O 1
ATOM 729 N N . ALA A 1 102 ? 3.329 7.247 8.766 1.00 98.56 102 ALA A N 1
ATOM 730 C CA . ALA A 1 102 ? 2.662 6.847 7.542 1.00 98.56 102 ALA A CA 1
ATOM 731 C C . ALA A 1 102 ? 3.304 5.577 6.976 1.00 98.56 102 ALA A C 1
ATOM 733 O O . ALA A 1 102 ? 4.522 5.479 6.849 1.00 98.56 102 ALA A O 1
ATOM 734 N N . THR A 1 103 ? 2.489 4.591 6.625 1.00 98.81 103 THR A N 1
ATOM 735 C CA . THR A 1 103 ? 2.952 3.259 6.225 1.00 98.81 103 THR A CA 1
ATOM 736 C C . THR A 1 103 ? 3.191 3.190 4.724 1.00 98.81 103 THR A C 1
ATOM 738 O O . THR A 1 103 ? 2.433 3.772 3.945 1.00 98.81 103 THR A O 1
ATOM 741 N N . THR A 1 104 ? 4.294 2.562 4.313 1.00 98.62 104 THR A N 1
ATOM 742 C CA . THR A 1 104 ? 4.564 2.225 2.903 1.00 98.62 104 THR A CA 1
ATOM 743 C C . THR A 1 104 ? 3.753 1.014 2.478 1.00 98.62 104 THR A C 1
ATOM 745 O O . THR A 1 104 ? 3.256 0.296 3.337 1.00 98.62 104 THR A O 1
ATOM 748 N N . VAL A 1 105 ? 3.758 0.687 1.183 1.00 98.62 105 VAL A N 1
ATOM 749 C CA . VAL A 1 105 ? 3.239 -0.590 0.663 1.00 98.62 105 VAL A CA 1
ATOM 750 C C . VAL A 1 105 ? 3.642 -1.791 1.531 1.00 98.62 105 VAL A C 1
ATOM 752 O O . VAL A 1 105 ? 2.765 -2.527 1.966 1.00 98.62 105 VAL A O 1
ATOM 755 N N . ALA A 1 106 ? 4.929 -1.969 1.851 1.00 98.69 106 ALA A N 1
ATOM 756 C CA . ALA A 1 106 ? 5.384 -3.043 2.739 1.00 98.69 106 ALA A CA 1
ATOM 757 C C . ALA A 1 106 ? 4.678 -3.048 4.115 1.00 98.69 106 ALA A C 1
ATOM 759 O O . ALA A 1 106 ? 4.107 -4.058 4.529 1.00 98.69 106 ALA A O 1
ATOM 760 N N . ALA A 1 107 ? 4.702 -1.926 4.840 1.00 98.69 107 ALA A N 1
ATOM 761 C CA . ALA A 1 107 ? 4.097 -1.850 6.172 1.00 98.69 107 ALA A CA 1
ATOM 762 C C . ALA A 1 107 ? 2.565 -1.962 6.125 1.00 98.69 107 ALA A C 1
ATOM 764 O O . ALA A 1 107 ? 1.974 -2.641 6.963 1.00 98.69 107 ALA A O 1
ATOM 765 N N . THR A 1 108 ? 1.928 -1.349 5.126 1.00 98.88 108 THR A N 1
ATOM 766 C CA . THR A 1 108 ? 0.492 -1.455 4.864 1.00 98.88 108 THR A CA 1
ATOM 767 C C . THR A 1 108 ? 0.096 -2.909 4.639 1.00 98.88 108 THR A C 1
ATOM 769 O O . THR A 1 108 ? -0.823 -3.382 5.298 1.00 98.88 108 THR A O 1
ATOM 772 N N . SER A 1 109 ? 0.820 -3.636 3.783 1.00 98.81 109 SER A N 1
ATOM 773 C CA . SER A 1 109 ? 0.585 -5.058 3.519 1.00 98.81 109 SER A CA 1
ATOM 774 C C . SER A 1 109 ? 0.680 -5.903 4.786 1.00 98.81 109 SER A C 1
ATOM 776 O O . SER A 1 109 ? -0.217 -6.697 5.060 1.00 98.81 109 SER A O 1
ATOM 778 N N . PHE A 1 110 ? 1.728 -5.697 5.589 1.00 98.62 110 PHE A N 1
ATOM 779 C CA . PHE A 1 110 ? 1.910 -6.408 6.854 1.00 98.62 110 PHE A CA 1
ATOM 780 C C . PHE A 1 110 ? 0.734 -6.181 7.815 1.00 98.62 110 PHE A C 1
ATOM 782 O O . PHE A 1 110 ? 0.172 -7.138 8.343 1.00 98.62 110 PHE A O 1
ATOM 789 N N . ILE A 1 111 ? 0.336 -4.925 8.035 1.00 98.69 111 ILE A N 1
ATOM 790 C CA . ILE A 1 111 ? -0.748 -4.588 8.969 1.00 98.69 111 ILE A CA 1
ATOM 791 C C . ILE A 1 111 ? -2.102 -5.078 8.436 1.00 98.69 111 ILE A C 1
ATOM 793 O O . ILE A 1 111 ? -2.900 -5.616 9.202 1.00 98.69 111 ILE A O 1
ATOM 797 N N . ALA A 1 112 ? -2.351 -4.932 7.131 1.00 98.81 112 ALA A N 1
ATOM 798 C CA . ALA A 1 112 ? -3.568 -5.397 6.475 1.00 98.81 112 ALA A CA 1
ATOM 799 C C . ALA A 1 112 ? -3.753 -6.915 6.632 1.00 98.81 112 ALA A C 1
ATOM 801 O O . ALA A 1 112 ? -4.830 -7.351 7.036 1.00 98.81 112 ALA A O 1
ATOM 802 N N . ASP A 1 113 ? -2.701 -7.707 6.409 1.00 98.56 113 ASP A N 1
ATOM 803 C CA . ASP A 1 113 ? -2.726 -9.160 6.612 1.00 98.56 113 ASP A CA 1
ATOM 804 C C . ASP A 1 113 ? -3.047 -9.541 8.063 1.00 98.56 113 ASP A C 1
ATOM 806 O O . ASP A 1 113 ? -3.938 -10.358 8.306 1.00 98.56 113 ASP A O 1
ATOM 810 N N . HIS A 1 114 ? -2.410 -8.882 9.037 1.00 98.00 114 HIS A N 1
ATOM 811 C CA . HIS A 1 114 ? -2.688 -9.114 10.459 1.00 98.00 114 HIS A CA 1
ATOM 812 C C . HIS A 1 114 ? -4.110 -8.703 10.866 1.00 98.00 114 HIS A C 1
ATOM 814 O O . HIS A 1 114 ? -4.662 -9.267 11.811 1.00 98.00 114 HIS A O 1
ATOM 820 N N . ALA A 1 115 ? -4.719 -7.757 10.147 1.00 98.31 115 ALA A N 1
ATOM 821 C CA . ALA A 1 115 ? -6.123 -7.388 10.301 1.00 98.31 115 ALA A CA 1
ATOM 822 C C . ALA A 1 115 ? -7.086 -8.321 9.543 1.00 98.31 115 ALA A C 1
ATOM 824 O O . ALA A 1 115 ? -8.294 -8.180 9.692 1.00 98.31 115 ALA A O 1
ATOM 825 N N . GLY A 1 116 ? -6.586 -9.271 8.743 1.00 98.19 116 GLY A N 1
ATOM 826 C CA . GLY A 1 116 ? -7.394 -10.185 7.931 1.00 98.19 116 GLY A CA 1
ATOM 827 C C . GLY A 1 116 ? -7.812 -9.634 6.561 1.00 98.19 116 GLY A C 1
ATOM 828 O O . GLY A 1 116 ? -8.627 -10.254 5.878 1.00 98.19 116 GLY A O 1
ATOM 829 N N . ILE A 1 117 ? -7.258 -8.497 6.136 1.00 98.75 117 ILE A N 1
ATOM 830 C CA . ILE A 1 117 ? -7.541 -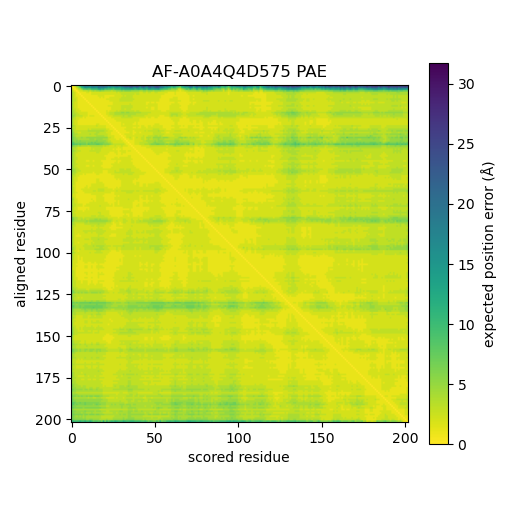7.848 4.851 1.00 98.75 117 ILE A CA 1
ATOM 831 C C . ILE A 1 117 ? -6.632 -8.440 3.766 1.00 98.75 117 ILE A C 1
ATOM 833 O O . ILE A 1 117 ? -5.421 -8.549 3.942 1.00 98.75 117 ILE A O 1
ATOM 837 N N . ARG A 1 118 ? -7.215 -8.817 2.620 1.00 98.44 118 ARG A N 1
ATOM 838 C CA . ARG A 1 118 ? -6.514 -9.537 1.535 1.00 98.44 118 ARG A CA 1
ATOM 839 C C . ARG A 1 118 ? -6.264 -8.718 0.273 1.00 98.44 118 ARG A C 1
ATOM 841 O O . ARG A 1 118 ? -5.532 -9.175 -0.600 1.00 98.44 118 ARG A O 1
ATOM 848 N N . VAL A 1 119 ? -6.847 -7.525 0.174 1.00 98.75 119 VAL A N 1
ATOM 849 C CA . VAL A 1 119 ? -6.716 -6.642 -0.990 1.00 98.75 119 VAL A CA 1
ATOM 850 C C . VAL A 1 119 ? -6.272 -5.262 -0.532 1.00 98.75 119 VAL A C 1
AT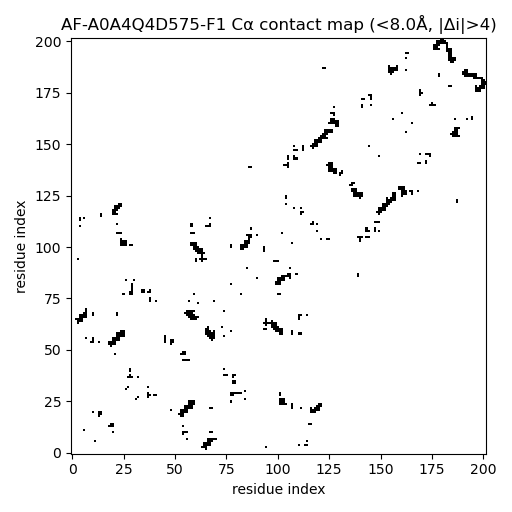OM 852 O O . VAL A 1 119 ? -6.823 -4.703 0.415 1.00 98.75 119 VAL A O 1
ATOM 855 N N . PHE A 1 120 ? -5.291 -4.706 -1.229 1.00 98.75 120 PHE A N 1
ATOM 856 C CA . PHE A 1 120 ? -4.734 -3.382 -0.988 1.00 98.75 120 PHE A CA 1
ATOM 857 C C . PHE A 1 120 ? -4.628 -2.632 -2.321 1.00 98.75 120 PHE A C 1
ATOM 859 O O . PHE A 1 120 ? -4.130 -3.180 -3.301 1.00 98.75 120 PHE A O 1
ATOM 866 N N . ALA A 1 121 ? -5.099 -1.386 -2.368 1.00 98.56 121 ALA A N 1
ATOM 867 C CA . ALA A 1 121 ? -4.945 -0.508 -3.523 1.00 98.56 121 ALA A CA 1
ATOM 868 C C . ALA A 1 121 ? -3.939 0.622 -3.244 1.00 98.56 121 ALA A C 1
ATOM 870 O O . ALA A 1 121 ? -4.037 1.327 -2.239 1.00 98.56 121 ALA A O 1
ATOM 871 N N . THR A 1 122 ? -3.001 0.831 -4.167 1.00 97.94 122 THR A N 1
ATOM 872 C CA . THR A 1 122 ? -2.050 1.957 -4.166 1.00 97.94 122 THR A CA 1
ATOM 873 C C . THR A 1 122 ? -1.894 2.510 -5.584 1.00 97.94 122 THR A C 1
ATOM 875 O O . THR A 1 122 ? -2.321 1.902 -6.562 1.00 97.94 122 THR A O 1
ATOM 878 N N . GLY A 1 123 ? -1.258 3.672 -5.722 1.00 96.06 123 GLY A N 1
ATOM 879 C CA . GLY A 1 123 ? -0.851 4.174 -7.028 1.00 96.06 123 GLY A CA 1
ATOM 880 C C . GLY A 1 123 ? 0.239 3.305 -7.660 1.00 96.06 123 GLY A C 1
ATOM 881 O O . GLY A 1 123 ? 0.113 2.887 -8.806 1.00 96.06 123 GLY A O 1
ATOM 882 N N . GLY A 1 124 ? 1.337 3.053 -6.947 1.00 96.44 124 GLY A N 1
ATOM 883 C CA . GLY A 1 124 ? 2.522 2.424 -7.531 1.00 96.44 124 GLY A CA 1
ATOM 884 C C . GLY A 1 124 ? 3.435 1.822 -6.478 1.00 96.44 124 GLY A C 1
ATOM 885 O O . GLY A 1 124 ? 3.753 2.465 -5.475 1.00 96.44 124 GLY A O 1
ATOM 886 N N . LEU A 1 125 ? 3.898 0.605 -6.732 1.00 96.75 125 LEU A N 1
ATOM 887 C CA . LEU A 1 125 ? 4.797 -0.129 -5.848 1.00 96.75 125 LEU A CA 1
ATOM 888 C C . LEU A 1 125 ? 6.178 0.542 -5.788 1.00 96.75 125 LEU A C 1
ATOM 890 O O . LEU A 1 125 ? 6.595 1.244 -6.717 1.00 96.75 125 LEU A O 1
ATOM 894 N N . GLY A 1 126 ? 6.905 0.345 -4.689 1.00 98.06 126 GLY A N 1
ATOM 895 C CA . GLY A 1 126 ? 8.362 0.388 -4.742 1.00 98.06 126 GLY A CA 1
ATOM 896 C C . GLY A 1 126 ? 8.915 -0.797 -5.543 1.00 98.06 126 GLY A C 1
ATOM 897 O O . GLY A 1 126 ? 8.184 -1.710 -5.917 1.00 98.06 126 GLY A O 1
ATOM 898 N N . GLY A 1 127 ? 10.213 -0.782 -5.817 1.00 98.38 127 GLY A N 1
ATOM 899 C CA . GLY A 1 127 ? 10.849 -1.814 -6.627 1.00 98.38 127 GLY A CA 1
ATOM 900 C C . GLY A 1 127 ? 12.361 -1.710 -6.587 1.00 98.38 127 GLY A C 1
ATOM 901 O O . GLY A 1 127 ? 12.922 -1.128 -5.657 1.00 98.38 127 GLY A O 1
ATOM 902 N N . VAL A 1 128 ? 13.012 -2.258 -7.603 1.00 98.62 128 VAL A N 1
ATOM 903 C CA . VAL A 1 128 ? 14.454 -2.129 -7.793 1.00 98.62 128 VAL A CA 1
ATOM 904 C C . VAL A 1 128 ? 14.753 -0.729 -8.329 1.00 98.62 128 VAL A C 1
ATOM 906 O O . VAL A 1 128 ? 14.158 -0.280 -9.312 1.00 98.62 128 VAL A O 1
ATOM 909 N N . HIS A 1 129 ? 15.650 0.001 -7.669 1.00 98.38 129 HIS A N 1
ATOM 910 C CA . HIS A 1 129 ? 16.041 1.328 -8.129 1.00 98.38 129 HIS A CA 1
ATOM 911 C C . HIS A 1 129 ? 17.008 1.230 -9.313 1.00 98.38 129 HIS A C 1
ATOM 913 O O . HIS A 1 129 ? 17.765 0.271 -9.474 1.00 98.38 129 HIS A O 1
ATOM 919 N N . ARG A 1 130 ? 17.040 2.272 -10.148 1.00 96.56 130 ARG A N 1
ATOM 920 C CA . ARG A 1 130 ? 18.026 2.356 -11.233 1.00 96.56 130 ARG A CA 1
ATOM 921 C C . ARG A 1 130 ? 19.440 2.357 -10.643 1.00 96.56 130 ARG A C 1
ATOM 923 O O . ARG A 1 130 ? 19.730 3.168 -9.763 1.00 96.56 130 ARG A O 1
ATOM 930 N N . ARG A 1 131 ? 20.326 1.511 -11.186 1.00 95.69 131 ARG A N 1
ATOM 931 C CA . ARG A 1 131 ? 21.696 1.236 -10.686 1.00 95.69 131 ARG A CA 1
ATOM 932 C C . ARG A 1 131 ? 21.766 0.432 -9.378 1.00 95.69 131 ARG A C 1
ATOM 934 O O . ARG A 1 131 ? 22.811 0.413 -8.731 1.00 95.69 131 ARG A O 1
ATOM 941 N N . ALA A 1 132 ? 20.704 -0.285 -9.007 1.00 96.44 132 ALA A N 1
ATOM 942 C CA . 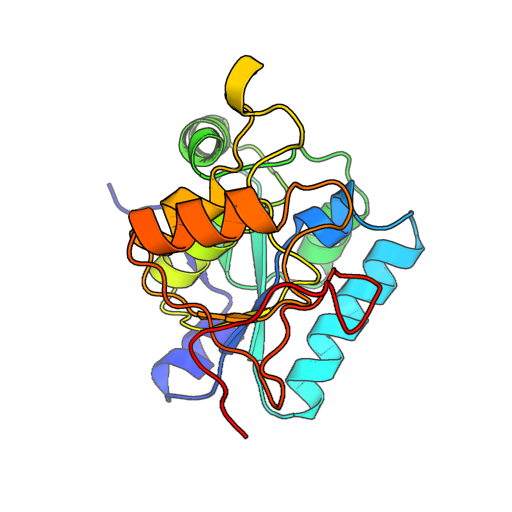ALA A 1 132 ? 20.727 -1.172 -7.840 1.00 96.44 132 ALA A CA 1
ATOM 943 C C . ALA A 1 132 ? 21.793 -2.280 -7.916 1.00 96.44 132 ALA A C 1
ATOM 945 O O . ALA A 1 132 ? 22.216 -2.771 -6.876 1.00 96.44 132 ALA A O 1
ATOM 946 N N . SER A 1 133 ? 22.292 -2.632 -9.107 1.00 94.50 133 SER A N 1
ATOM 947 C CA . SER A 1 133 ? 23.438 -3.542 -9.265 1.00 94.50 133 SER A CA 1
ATOM 948 C C . SER A 1 133 ? 24.721 -3.042 -8.586 1.00 94.50 133 SER A C 1
ATOM 950 O O . SER A 1 133 ? 25.618 -3.835 -8.318 1.00 94.50 133 SER A O 1
ATOM 952 N N . GLU A 1 134 ? 24.819 -1.738 -8.321 1.00 96.62 134 GLU A N 1
ATOM 953 C CA . GLU A 1 134 ? 25.939 -1.108 -7.616 1.00 96.62 134 GLU A CA 1
ATOM 954 C C . GLU A 1 134 ? 25.552 -0.712 -6.185 1.00 96.62 134 GLU A C 1
ATOM 956 O O . GLU A 1 134 ? 26.325 -0.926 -5.254 1.00 96.62 134 GLU A O 1
ATOM 961 N N . SER A 1 135 ? 24.365 -0.118 -6.004 1.00 97.38 135 SER A N 1
ATOM 962 C CA . SER A 1 135 ? 23.938 0.466 -4.724 1.00 97.38 135 SER A CA 1
ATOM 963 C C . SER A 1 135 ? 23.198 -0.493 -3.797 1.00 97.38 135 SER A C 1
ATOM 965 O O . SER A 1 135 ? 23.087 -0.198 -2.609 1.00 97.38 135 SER A O 1
ATOM 967 N N . PHE A 1 136 ? 22.672 -1.600 -4.330 1.00 97.00 136 PHE A N 1
ATOM 968 C CA . PHE A 1 136 ? 21.766 -2.515 -3.631 1.00 97.00 136 PHE A CA 1
ATOM 969 C C . PHE A 1 136 ? 20.489 -1.821 -3.113 1.00 97.00 136 PHE A C 1
ATOM 971 O O . PHE A 1 136 ? 19.885 -2.255 -2.134 1.00 97.00 136 PHE A O 1
ATOM 978 N N . ASP A 1 137 ? 20.076 -0.728 -3.767 1.00 98.06 137 ASP A N 1
ATOM 979 C CA . ASP A 1 137 ? 18.866 0.024 -3.422 1.00 98.06 137 ASP A CA 1
ATOM 980 C C . ASP A 1 137 ? 17.619 -0.672 -3.998 1.00 98.06 137 ASP A C 1
ATOM 982 O O . ASP A 1 137 ? 17.271 -0.541 -5.176 1.00 98.06 137 ASP A O 1
ATOM 986 N N . GLU A 1 138 ? 16.978 -1.478 -3.156 1.00 98.00 138 GLU A N 1
ATOM 987 C CA . GLU A 1 138 ? 15.789 -2.268 -3.470 1.00 98.00 138 GLU A CA 1
ATOM 988 C C . GLU A 1 138 ? 14.711 -2.027 -2.406 1.00 98.00 138 GLU A C 1
ATOM 990 O O . GLU A 1 138 ? 14.971 -2.080 -1.200 1.00 98.00 138 GLU A O 1
ATOM 995 N N . SER A 1 139 ? 13.475 -1.778 -2.846 1.00 98.31 139 SER A N 1
ATOM 996 C CA . SER A 1 139 ? 12.353 -1.586 -1.928 1.00 98.31 139 SER A CA 1
ATOM 997 C C . SER A 1 139 ? 12.015 -2.867 -1.164 1.00 98.31 139 SER A C 1
ATOM 999 O O . SER A 1 139 ? 11.822 -3.932 -1.753 1.00 98.31 139 SER A O 1
ATOM 1001 N N . ALA A 1 140 ? 11.796 -2.729 0.146 1.00 98.31 140 ALA A N 1
ATOM 1002 C CA . ALA A 1 140 ? 11.269 -3.796 0.996 1.00 98.31 140 ALA A CA 1
ATOM 1003 C C . ALA A 1 140 ? 9.887 -4.308 0.544 1.00 98.31 140 ALA A C 1
ATOM 1005 O O . ALA A 1 140 ? 9.513 -5.422 0.905 1.00 98.31 140 ALA A O 1
ATOM 1006 N N . ASP A 1 141 ? 9.158 -3.534 -0.271 1.00 98.50 141 ASP A N 1
ATOM 1007 C CA . ASP A 1 141 ? 7.862 -3.933 -0.829 1.00 98.50 141 ASP A CA 1
ATOM 1008 C C . ASP A 1 141 ? 7.952 -5.288 -1.549 1.00 98.50 141 ASP A C 1
ATOM 1010 O O . ASP A 1 141 ? 7.091 -6.139 -1.345 1.00 98.50 141 ASP A O 1
ATOM 1014 N N . LEU A 1 142 ? 9.019 -5.528 -2.326 1.00 98.56 142 LEU A N 1
ATOM 1015 C CA . LEU A 1 142 ? 9.182 -6.767 -3.098 1.00 98.56 142 LEU A CA 1
ATOM 1016 C C . LEU A 1 142 ? 9.300 -7.984 -2.181 1.00 98.56 142 LEU A C 1
ATOM 1018 O O . LEU A 1 142 ? 8.615 -8.990 -2.366 1.00 98.56 142 LEU A O 1
ATOM 1022 N N . LYS A 1 143 ? 10.132 -7.869 -1.141 1.00 98.31 143 LYS A N 1
ATOM 1023 C CA . LYS A 1 143 ? 10.314 -8.937 -0.160 1.00 98.31 143 LYS A CA 1
ATOM 1024 C C . LYS A 1 143 ? 9.031 -9.185 0.629 1.00 98.31 143 LYS A C 1
ATOM 1026 O O . LYS A 1 143 ? 8.654 -10.339 0.810 1.00 98.31 143 LYS A O 1
ATOM 1031 N N . THR A 1 144 ? 8.331 -8.131 1.041 1.00 98.50 144 THR A N 1
ATOM 1032 C CA . THR A 1 144 ? 7.049 -8.257 1.742 1.00 98.50 144 THR A CA 1
ATOM 1033 C C . THR A 1 144 ? 6.001 -8.977 0.898 1.00 98.50 144 THR A C 1
ATOM 1035 O O . THR A 1 144 ? 5.334 -9.865 1.418 1.00 98.50 144 THR A O 1
ATOM 1038 N N . LEU A 1 145 ? 5.887 -8.676 -0.399 1.00 98.25 145 LEU A N 1
ATOM 1039 C CA . LEU A 1 145 ? 4.949 -9.369 -1.295 1.00 98.25 145 LEU A CA 1
ATOM 1040 C C . LEU A 1 145 ? 5.242 -10.872 -1.439 1.00 98.25 145 LEU A C 1
ATOM 1042 O O . LEU A 1 145 ? 4.338 -11.635 -1.758 1.00 98.25 145 LEU A O 1
ATOM 1046 N N . SER A 1 146 ? 6.479 -11.309 -1.176 1.00 98.31 146 SER A N 1
ATOM 1047 C CA . SER A 1 146 ? 6.847 -12.734 -1.183 1.00 98.31 146 SER A CA 1
ATOM 1048 C C . SER A 1 146 ? 6.465 -13.494 0.092 1.00 98.31 146 SER A C 1
ATOM 1050 O O . SER A 1 146 ? 6.513 -14.720 0.116 1.00 98.31 146 SER A O 1
ATOM 1052 N N . GLU A 1 147 ? 6.115 -12.782 1.166 1.00 97.81 147 GLU A N 1
ATOM 1053 C CA . GLU A 1 147 ? 5.892 -13.367 2.497 1.00 97.81 147 GLU A CA 1
ATOM 1054 C C . GLU A 1 147 ? 4.491 -13.093 3.043 1.00 97.81 147 GLU A C 1
ATOM 1056 O O . GLU A 1 147 ? 3.994 -13.852 3.873 1.00 97.81 147 GLU A O 1
ATOM 1061 N N . VAL A 1 148 ? 3.852 -12.017 2.582 1.00 98.00 148 VAL A N 1
ATOM 1062 C CA . VAL A 1 148 ? 2.541 -11.579 3.052 1.00 98.00 148 VAL A CA 1
ATOM 1063 C C . VAL A 1 148 ? 1.458 -12.004 2.055 1.00 98.00 148 VAL A C 1
ATOM 1065 O O . VAL A 1 148 ? 1.507 -11.591 0.895 1.00 98.00 148 VAL A O 1
ATOM 1068 N N . PRO A 1 149 ? 0.444 -12.779 2.483 1.00 97.44 149 PRO A N 1
ATOM 1069 C CA . PRO A 1 149 ? -0.645 -13.228 1.620 1.00 97.44 149 PRO A CA 1
ATOM 1070 C C . PRO A 1 149 ? -1.656 -12.100 1.351 1.00 97.44 149 PRO A C 1
ATOM 1072 O O . PRO A 1 149 ? -2.739 -12.041 1.947 1.00 97.44 149 PRO A O 1
ATOM 1075 N N . ILE A 1 150 ? -1.284 -11.204 0.434 1.00 98.38 150 ILE A N 1
ATOM 1076 C CA . ILE A 1 150 ? -2.061 -10.035 0.016 1.00 98.38 150 ILE A CA 1
ATOM 1077 C C . ILE A 1 150 ? -1.972 -9.810 -1.499 1.00 98.38 150 ILE A C 1
ATOM 1079 O O . ILE A 1 150 ? -0.934 -10.026 -2.120 1.00 98.38 150 ILE A O 1
ATOM 1083 N N . THR A 1 151 ? -3.059 -9.325 -2.097 1.00 98.62 151 THR A N 1
ATOM 1084 C CA . THR A 1 151 ? -3.071 -8.814 -3.471 1.00 98.62 151 THR A CA 1
ATOM 1085 C C . THR A 1 151 ? -2.955 -7.296 -3.452 1.00 98.62 151 THR A C 1
ATOM 1087 O O . THR A 1 151 ? -3.804 -6.617 -2.869 1.00 98.62 151 THR A O 1
ATOM 1090 N N . VAL A 1 152 ? -1.931 -6.758 -4.119 1.00 98.75 152 VAL A N 1
ATOM 1091 C CA . VAL A 1 152 ? -1.747 -5.310 -4.269 1.00 98.75 152 VAL A CA 1
ATOM 1092 C C . VAL A 1 152 ? -2.091 -4.881 -5.687 1.00 98.75 152 VAL A C 1
ATOM 1094 O O . VAL A 1 152 ? -1.484 -5.343 -6.649 1.00 98.75 152 VAL A O 1
ATOM 1097 N N . VAL A 1 153 ? -3.066 -3.984 -5.805 1.00 98.62 153 VAL A N 1
ATOM 1098 C CA . VAL A 1 153 ? -3.494 -3.379 -7.068 1.00 98.62 153 VAL A CA 1
ATOM 1099 C C . VAL A 1 153 ? -2.770 -2.047 -7.236 1.00 98.62 153 VAL A C 1
ATOM 1101 O O . VAL A 1 153 ? -2.867 -1.175 -6.369 1.00 98.62 153 VAL A O 1
ATOM 1104 N N . SER A 1 154 ? -2.045 -1.887 -8.343 1.00 98.25 154 SER A N 1
ATOM 1105 C CA . SER A 1 154 ? -1.286 -0.673 -8.655 1.00 98.25 154 SER A CA 1
ATOM 1106 C C . SER A 1 154 ? -1.196 -0.416 -10.160 1.00 98.25 154 SER A C 1
ATOM 1108 O O . SER A 1 154 ? -1.455 -1.297 -10.978 1.00 98.25 154 SER A O 1
ATOM 1110 N N . ALA A 1 155 ? -0.745 0.781 -10.538 1.00 98.12 155 ALA A N 1
ATOM 1111 C CA . ALA A 1 155 ? -0.335 1.113 -11.902 1.00 98.12 155 ALA A CA 1
ATOM 1112 C C . ALA A 1 155 ? 1.113 0.654 -12.197 1.00 98.12 155 ALA A C 1
ATOM 1114 O O . ALA A 1 155 ? 1.872 1.350 -12.868 1.00 98.12 155 ALA A O 1
ATOM 1115 N N . GLY A 1 156 ? 1.526 -0.498 -11.658 1.00 98.06 156 GLY A N 1
ATOM 1116 C CA . GLY A 1 156 ? 2.897 -1.008 -11.741 1.00 98.06 156 GLY A CA 1
ATOM 1117 C C . GLY A 1 156 ? 3.792 -0.488 -10.611 1.00 98.06 156 GLY A C 1
ATOM 1118 O O . GLY A 1 156 ? 3.369 -0.407 -9.450 1.00 98.06 156 GLY A O 1
ATOM 1119 N N . VAL A 1 157 ? 5.040 -0.147 -10.941 1.00 98.06 157 VAL A N 1
ATOM 1120 C CA . VAL A 1 157 ? 6.035 0.424 -10.012 1.00 98.06 157 VAL A CA 1
ATOM 1121 C C . VAL A 1 157 ? 6.233 1.911 -10.303 1.00 98.06 157 VAL A C 1
ATOM 1123 O O . VAL A 1 157 ? 6.065 2.345 -11.440 1.00 98.06 157 VAL A O 1
ATOM 1126 N N . LYS A 1 158 ? 6.598 2.713 -9.295 1.00 96.06 158 LYS A N 1
ATOM 1127 C CA . LYS A 1 158 ? 6.850 4.160 -9.464 1.00 96.06 158 LYS A CA 1
ATOM 1128 C C . LYS A 1 158 ? 7.819 4.432 -10.631 1.00 96.06 158 LYS A C 1
ATOM 1130 O O . LYS A 1 158 ? 8.841 3.766 -10.762 1.00 96.06 158 LYS A O 1
ATOM 1135 N N . SER A 1 159 ? 7.551 5.470 -11.429 1.00 94.88 159 SER A N 1
ATOM 1136 C CA . SER A 1 159 ? 8.250 5.758 -12.703 1.00 94.88 159 SER A CA 1
ATOM 1137 C C . SER A 1 159 ? 9.769 5.989 -12.604 1.00 94.88 159 SER A C 1
ATOM 1139 O O . SER A 1 159 ? 10.482 5.943 -13.609 1.00 94.88 159 SER A O 1
ATOM 1141 N N . ILE A 1 160 ? 10.280 6.241 -11.399 1.00 95.25 160 ILE A N 1
ATOM 1142 C CA . ILE A 1 160 ? 11.709 6.443 -11.116 1.00 95.25 160 ILE A CA 1
ATOM 1143 C C . ILE A 1 160 ? 12.509 5.133 -11.021 1.00 95.25 160 ILE A C 1
ATOM 1145 O O . ILE A 1 160 ? 13.735 5.175 -10.932 1.00 95.25 160 ILE A O 1
ATOM 1149 N N . LEU A 1 161 ? 11.830 3.987 -11.024 1.00 98.12 161 LEU A N 1
ATOM 1150 C CA . LEU A 1 161 ? 12.418 2.672 -10.784 1.00 98.12 161 LEU A CA 1
ATOM 1151 C C . LEU A 1 161 ? 12.897 2.003 -12.078 1.00 98.12 161 LEU A C 1
ATOM 1153 O O . LEU A 1 161 ? 12.712 2.526 -13.182 1.00 98.12 161 LEU A O 1
ATOM 1157 N N . ASP A 1 162 ? 13.569 0.868 -11.915 1.00 98.31 162 ASP A N 1
ATOM 1158 C CA . ASP A 1 162 ? 13.958 -0.035 -12.992 1.00 98.31 162 ASP A CA 1
ATOM 1159 C C . ASP A 1 162 ? 12.907 -1.147 -13.116 1.00 98.31 162 ASP A C 1
ATOM 1161 O O . ASP A 1 162 ? 12.809 -2.028 -12.259 1.00 98.31 162 ASP A O 1
ATOM 1165 N N . ILE A 1 163 ? 12.066 -1.068 -14.151 1.00 98.25 163 ILE A N 1
ATOM 1166 C CA . ILE A 1 163 ? 10.944 -1.999 -14.343 1.00 98.25 163 ILE A CA 1
ATOM 1167 C C . ILE A 1 163 ? 11.458 -3.408 -14.636 1.00 98.25 163 ILE A C 1
ATOM 1169 O O . ILE A 1 163 ? 11.005 -4.353 -13.996 1.00 98.25 163 ILE A O 1
ATOM 1173 N N . GLY A 1 164 ? 12.427 -3.541 -15.548 1.00 98.00 164 GLY A N 1
ATOM 1174 C CA . GLY A 1 164 ? 12.999 -4.834 -15.919 1.00 98.00 164 GLY A CA 1
ATOM 1175 C C . GLY A 1 164 ? 13.603 -5.540 -14.712 1.00 98.00 164 GLY A C 1
ATOM 1176 O O . GLY A 1 164 ? 13.209 -6.658 -14.397 1.00 98.00 164 GLY A O 1
ATOM 1177 N N . ALA A 1 165 ? 14.469 -4.851 -13.964 1.00 98.38 165 ALA A N 1
ATOM 1178 C CA . ALA A 1 165 ? 15.066 -5.431 -12.765 1.00 98.38 165 ALA A CA 1
ATOM 1179 C C . ALA A 1 165 ? 14.023 -5.750 -11.679 1.00 98.38 165 ALA A C 1
ATOM 1181 O O . ALA A 1 165 ? 14.176 -6.722 -10.942 1.00 98.38 165 ALA A O 1
ATOM 1182 N N . THR A 1 166 ? 12.945 -4.963 -11.579 1.00 98.62 166 THR A N 1
ATOM 1183 C CA . THR A 1 166 ? 11.862 -5.248 -10.629 1.00 98.62 166 THR A CA 1
ATOM 1184 C C . THR A 1 166 ? 11.079 -6.507 -11.002 1.00 98.62 166 THR A C 1
ATOM 1186 O O . THR A 1 166 ? 10.774 -7.300 -10.113 1.00 98.62 166 THR A O 1
ATOM 1189 N N . LEU A 1 167 ? 10.777 -6.719 -12.285 1.00 98.56 167 LEU A N 1
ATOM 1190 C CA . LEU A 1 167 ? 10.074 -7.919 -12.753 1.00 98.56 167 LEU A CA 1
ATOM 1191 C C . LEU A 1 167 ? 10.903 -9.188 -12.516 1.00 98.56 167 LEU A C 1
ATOM 1193 O O . LEU A 1 167 ? 10.400 -10.118 -11.893 1.00 98.56 167 LEU A O 1
ATOM 1197 N N . GLU A 1 168 ? 12.188 -9.176 -12.877 1.00 98.38 168 GLU A N 1
ATOM 1198 C CA . GLU A 1 168 ? 13.132 -10.278 -12.604 1.00 98.38 168 GLU A CA 1
ATOM 1199 C C . GLU A 1 168 ? 13.215 -10.604 -11.106 1.00 98.38 168 GLU A C 1
ATOM 1201 O O . GLU A 1 168 ? 13.321 -11.757 -10.670 1.00 98.38 168 GLU A O 1
ATOM 1206 N N . ARG A 1 169 ? 13.153 -9.562 -10.271 1.00 98.50 169 ARG A N 1
ATOM 1207 C CA . ARG A 1 169 ? 13.196 -9.722 -8.824 1.00 98.50 169 ARG A CA 1
ATOM 1208 C C . ARG A 1 169 ? 11.911 -10.324 -8.264 1.00 98.50 169 ARG A C 1
ATOM 1210 O O . ARG A 1 169 ? 11.994 -11.179 -7.383 1.00 98.50 169 ARG A O 1
ATOM 1217 N N . LEU A 1 170 ? 10.749 -9.905 -8.762 1.00 98.50 170 LEU A N 1
ATOM 1218 C CA . LEU A 1 170 ? 9.453 -10.486 -8.402 1.00 98.50 170 LEU A CA 1
ATOM 1219 C C . LEU A 1 170 ? 9.372 -11.958 -8.824 1.00 98.50 170 LEU A C 1
ATOM 1221 O O . LEU A 1 170 ? 8.968 -12.784 -8.007 1.00 98.50 170 LEU A O 1
ATOM 1225 N N . GLU A 1 171 ? 9.851 -12.296 -10.025 1.00 98.56 171 GLU A N 1
ATOM 1226 C CA . GLU A 1 171 ? 9.986 -13.683 -10.487 1.00 98.56 171 GLU A CA 1
ATOM 1227 C C . GLU A 1 171 ? 10.856 -14.502 -9.523 1.00 98.56 171 GLU A C 1
ATOM 1229 O O . GLU A 1 171 ? 10.416 -15.522 -8.993 1.00 98.56 171 GLU A O 1
ATOM 1234 N N . SER A 1 172 ? 12.060 -14.010 -9.212 1.00 98.56 172 SER A N 1
ATOM 1235 C CA . SER A 1 172 ? 13.001 -14.678 -8.299 1.00 98.56 172 SER A CA 1
ATOM 1236 C C . SER A 1 172 ? 12.428 -14.909 -6.896 1.00 98.56 172 SER A C 1
ATOM 1238 O O . SER A 1 172 ? 12.814 -15.852 -6.205 1.00 98.56 172 SER A O 1
ATOM 1240 N N . LEU A 1 173 ? 11.540 -14.022 -6.445 1.00 98.56 173 LEU A N 1
ATOM 1241 C CA . LEU A 1 173 ? 10.864 -14.103 -5.152 1.00 98.56 173 LEU A CA 1
ATOM 1242 C C . LEU A 1 173 ? 9.576 -14.942 -5.193 1.00 98.56 173 LEU A C 1
ATOM 1244 O O . LEU A 1 173 ? 8.951 -15.130 -4.150 1.00 98.56 173 LEU A O 1
ATOM 1248 N N . GLY A 1 174 ? 9.173 -15.446 -6.363 1.00 98.19 174 GLY A N 1
ATOM 1249 C CA . GLY A 1 174 ? 7.941 -16.214 -6.538 1.00 98.19 174 GLY A CA 1
ATOM 1250 C C . GLY A 1 174 ? 6.665 -15.372 -6.429 1.00 98.19 174 GLY A C 1
ATOM 1251 O O . GLY A 1 174 ? 5.602 -15.912 -6.122 1.00 98.19 174 GLY A O 1
ATOM 1252 N N . VAL A 1 175 ? 6.748 -14.058 -6.656 1.00 98.50 175 VAL A N 1
ATOM 1253 C CA . VAL A 1 175 ? 5.590 -13.158 -6.610 1.00 98.50 175 VAL A CA 1
ATOM 1254 C C . VAL A 1 175 ? 4.909 -13.140 -7.974 1.00 98.50 175 VAL A C 1
ATOM 1256 O O . VAL A 1 175 ? 5.507 -12.775 -8.982 1.00 98.50 175 VAL A O 1
ATOM 1259 N N . THR A 1 176 ? 3.628 -13.509 -8.009 1.00 98.31 176 THR A N 1
ATOM 1260 C CA . THR A 1 176 ? 2.841 -13.489 -9.249 1.00 98.31 176 THR A CA 1
ATOM 1261 C C . THR A 1 176 ? 2.491 -12.055 -9.642 1.00 98.31 176 THR A C 1
ATOM 1263 O O . THR A 1 176 ? 1.921 -11.310 -8.845 1.00 98.31 176 THR A O 1
ATOM 1266 N N . VAL A 1 177 ? 2.775 -11.693 -10.894 1.00 98.44 177 VAL A N 1
ATOM 1267 C CA . VAL A 1 177 ? 2.377 -10.416 -11.497 1.00 98.44 177 VAL A CA 1
ATOM 1268 C C . VAL A 1 177 ? 1.328 -10.682 -12.570 1.00 98.44 177 VAL A C 1
ATOM 1270 O O . VAL A 1 177 ? 1.517 -11.543 -13.426 1.00 98.44 177 VAL A O 1
ATOM 1273 N N . VAL A 1 178 ? 0.215 -9.949 -12.516 1.00 98.31 178 VAL A N 1
ATOM 1274 C CA . VAL A 1 178 ? -0.923 -10.126 -13.425 1.00 98.31 178 VAL A CA 1
ATOM 1275 C C . VAL A 1 178 ? -1.325 -8.778 -14.012 1.00 98.31 178 VAL A C 1
ATOM 1277 O O . VAL A 1 178 ? -1.541 -7.817 -13.274 1.00 98.31 178 VAL A O 1
ATOM 1280 N N . GLY A 1 179 ? -1.449 -8.709 -15.336 1.00 98.38 179 GLY A N 1
ATOM 1281 C CA . GLY A 1 179 ? -2.000 -7.549 -16.030 1.00 98.38 179 GLY A CA 1
ATOM 1282 C C . GLY A 1 179 ? -3.527 -7.593 -16.066 1.00 98.38 179 GLY A C 1
ATOM 1283 O O . GLY A 1 179 ? -4.111 -8.603 -16.451 1.00 98.38 179 GLY A O 1
ATOM 1284 N N . TYR A 1 180 ? -4.189 -6.500 -15.687 1.00 98.19 180 TYR A N 1
ATOM 1285 C CA . TYR A 1 180 ? -5.643 -6.367 -15.815 1.00 98.19 180 TYR A CA 1
ATOM 1286 C C . TYR A 1 180 ? -5.992 -5.778 -17.187 1.00 98.19 180 TYR A C 1
ATOM 1288 O O . TYR A 1 180 ? -5.720 -4.605 -17.446 1.00 98.19 180 TYR A O 1
ATOM 1296 N N . GLY A 1 181 ? -6.526 -6.603 -18.088 1.00 97.88 181 GLY A N 1
ATOM 1297 C CA . GLY A 1 181 ? -6.862 -6.230 -19.465 1.00 97.88 181 GLY A CA 1
ATOM 1298 C C . GLY A 1 181 ? -5.655 -5.907 -20.358 1.00 97.88 181 GLY A C 1
ATOM 1299 O O . GLY A 1 181 ? -5.819 -5.264 -21.393 1.00 97.88 181 GLY A O 1
ATOM 1300 N N . THR A 1 182 ? -4.442 -6.304 -19.961 1.00 97.69 182 THR A N 1
ATOM 1301 C CA . THR A 1 182 ? -3.188 -6.000 -20.675 1.00 97.69 182 THR A CA 1
ATOM 1302 C C 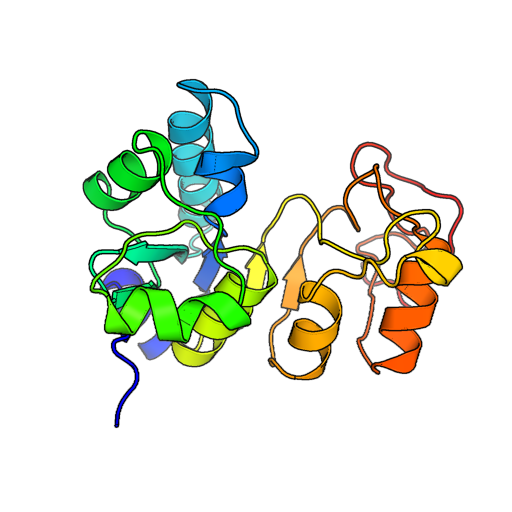. THR A 1 182 ? -2.152 -7.114 -20.506 1.00 97.69 182 THR A C 1
ATOM 1304 O O . THR A 1 182 ? -2.106 -7.754 -19.455 1.00 97.69 182 THR A O 1
ATOM 1307 N N . GLU A 1 183 ? -1.313 -7.331 -21.523 1.00 97.69 183 GLU A N 1
ATOM 1308 C CA . GLU A 1 183 ? -0.082 -8.145 -21.451 1.00 97.69 183 GLU A CA 1
ATOM 1309 C C . GLU A 1 183 ? 1.183 -7.275 -21.313 1.00 97.69 183 GLU A C 1
ATOM 1311 O O . GLU A 1 183 ? 2.292 -7.799 -21.278 1.00 97.69 183 GLU A O 1
ATOM 1316 N N . ASP A 1 184 ? 1.044 -5.949 -21.261 1.00 98.19 184 ASP A N 1
ATOM 1317 C CA . ASP A 1 184 ? 2.156 -5.010 -21.093 1.00 98.19 184 ASP A CA 1
ATOM 1318 C C . ASP A 1 184 ? 2.124 -4.405 -19.687 1.00 98.19 184 ASP A C 1
ATOM 1320 O O . ASP A 1 184 ? 1.072 -3.965 -19.209 1.00 98.19 184 ASP A O 1
ATOM 1324 N N . PHE A 1 185 ? 3.275 -4.400 -19.018 1.00 98.19 185 PHE A N 1
ATOM 1325 C CA . PHE A 1 185 ? 3.418 -3.852 -17.679 1.00 98.19 185 PHE A CA 1
ATOM 1326 C C . PHE A 1 185 ? 3.292 -2.318 -17.713 1.00 98.19 185 PHE A C 1
ATOM 1328 O O . PHE A 1 185 ? 4.051 -1.662 -18.431 1.00 98.19 185 PHE A O 1
ATOM 1335 N N . PRO A 1 186 ? 2.395 -1.698 -16.929 1.00 97.75 186 PRO A N 1
ATOM 1336 C CA . PRO A 1 186 ? 2.254 -0.243 -16.906 1.00 97.75 186 PRO A CA 1
ATOM 1337 C C . PRO A 1 186 ? 3.452 0.437 -16.221 1.00 97.75 186 PRO A C 1
ATOM 1339 O O . PRO A 1 186 ? 3.970 -0.040 -15.213 1.00 97.75 186 PRO A O 1
ATOM 1342 N N . SER A 1 187 ? 3.877 1.599 -16.727 1.00 96.50 187 SER A N 1
ATOM 1343 C CA . SER A 1 187 ? 4.988 2.386 -16.158 1.00 96.50 187 SER A CA 1
ATOM 1344 C C . SER A 1 187 ? 4.495 3.543 -15.284 1.00 96.50 187 SER A C 1
ATOM 1346 O O . SER A 1 187 ? 4.985 4.675 -15.373 1.00 96.50 187 SER A O 1
ATOM 1348 N N . PHE A 1 188 ? 3.517 3.264 -14.418 1.00 96.88 188 PHE A N 1
ATOM 1349 C CA . PHE A 1 188 ? 2.847 4.234 -13.550 1.00 96.88 188 PHE A CA 1
ATOM 1350 C C . PHE A 1 188 ? 2.034 5.273 -14.333 1.00 96.88 188 PHE A C 1
ATOM 1352 O O . PHE A 1 188 ? 0.830 5.111 -14.499 1.00 96.88 188 PHE A O 1
ATOM 1359 N N . TRP A 1 189 ? 2.673 6.318 -14.862 1.00 95.38 189 TRP A N 1
ATOM 1360 C CA . TRP A 1 189 ? 1.982 7.382 -15.605 1.00 95.38 189 TRP A CA 1
ATOM 1361 C C . TRP A 1 189 ? 1.569 6.977 -17.021 1.00 95.38 189 TRP A C 1
ATOM 1363 O O . TRP A 1 189 ? 0.656 7.582 -17.581 1.00 95.38 189 TRP A O 1
ATOM 1373 N N . LEU A 1 190 ? 2.250 5.994 -17.617 1.00 96.44 190 LEU A N 1
ATOM 1374 C CA . LEU A 1 190 ? 1.936 5.493 -18.952 1.00 96.44 190 LEU A CA 1
ATOM 1375 C C . LEU A 1 190 ? 1.341 4.091 -18.847 1.00 96.44 190 LEU A C 1
ATOM 1377 O O . LEU A 1 190 ? 1.799 3.256 -18.066 1.00 96.44 190 LEU A O 1
ATOM 1381 N N . SER A 1 191 ? 0.358 3.819 -19.701 1.00 94.62 191 SER A N 1
ATOM 1382 C CA . SER A 1 191 ? -0.313 2.519 -19.781 1.00 94.62 191 SER A CA 1
ATOM 1383 C C . SER A 1 191 ? 0.570 1.400 -20.335 1.00 94.62 191 SER A C 1
ATOM 1385 O O . SER A 1 191 ? 0.141 0.254 -20.340 1.00 94.62 191 SER A O 1
ATOM 1387 N N . SER A 1 192 ? 1.769 1.722 -20.829 1.00 95.50 192 SER A N 1
ATOM 1388 C CA . SER A 1 192 ? 2.723 0.754 -21.355 1.00 95.50 192 SER A CA 1
ATOM 1389 C C . SER A 1 192 ? 4.152 1.116 -20.946 1.00 95.50 192 SER A C 1
ATOM 1391 O O . SER A 1 192 ? 4.496 2.293 -20.792 1.00 95.50 192 SER A O 1
ATOM 1393 N N . SER A 1 193 ? 4.977 0.096 -20.742 1.00 97.06 193 SER A N 1
ATOM 1394 C CA . SER A 1 193 ? 6.419 0.196 -20.511 1.00 97.06 193 SER A CA 1
ATOM 1395 C C . SER A 1 193 ? 7.246 -0.525 -21.577 1.00 97.06 193 SER A C 1
ATOM 1397 O O . SER A 1 193 ? 8.453 -0.302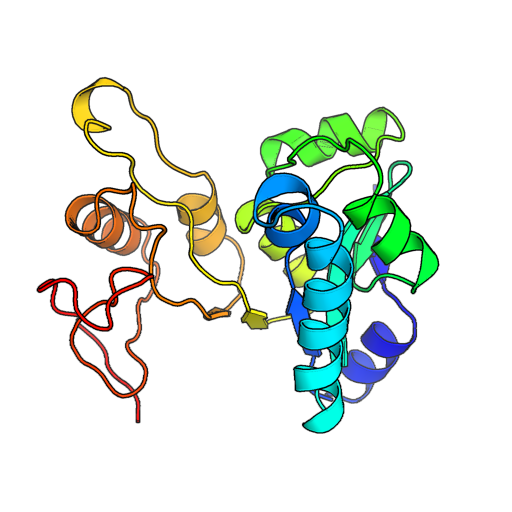 -21.648 1.00 97.06 193 SER A O 1
ATOM 1399 N N . GLY A 1 194 ? 6.620 -1.382 -22.392 1.00 97.00 194 GLY A N 1
ATOM 1400 C CA . GLY A 1 194 ? 7.310 -2.278 -23.318 1.00 97.00 194 GLY A CA 1
ATOM 1401 C C . GLY A 1 194 ? 7.838 -3.556 -22.655 1.00 97.00 194 GLY A C 1
ATOM 1402 O O . GLY A 1 194 ? 8.455 -4.377 -23.334 1.00 97.00 194 GLY A O 1
ATOM 1403 N N . HIS A 1 195 ? 7.608 -3.742 -21.350 1.00 98.00 195 HIS A N 1
ATOM 1404 C CA . HIS A 1 195 ? 7.886 -4.996 -20.654 1.00 98.00 195 HIS A CA 1
ATOM 1405 C C . HIS A 1 195 ? 6.651 -5.894 -20.688 1.00 98.00 195 HIS A C 1
ATOM 1407 O O . HIS A 1 195 ? 5.591 -5.529 -20.178 1.00 98.00 195 HIS A O 1
ATOM 1413 N N . ARG A 1 196 ? 6.793 -7.083 -21.276 1.00 97.56 196 ARG A N 1
ATOM 1414 C CA . ARG A 1 196 ? 5.705 -8.058 -21.373 1.00 97.56 196 ARG A CA 1
ATOM 1415 C C . ARG A 1 196 ? 5.492 -8.785 -20.043 1.00 97.56 196 ARG A C 1
ATOM 1417 O O . ARG A 1 196 ? 6.452 -9.092 -19.346 1.00 97.56 196 ARG A O 1
ATOM 1424 N N . LEU A 1 197 ? 4.234 -9.066 -19.729 1.00 97.62 197 LEU A N 1
ATOM 1425 C CA . LEU A 1 197 ? 3.784 -9.874 -18.601 1.00 97.62 197 LEU A CA 1
ATOM 1426 C C . LEU A 1 197 ? 3.495 -11.315 -19.028 1.00 97.62 197 LEU A C 1
ATOM 1428 O O . LEU A 1 197 ? 3.003 -11.549 -20.132 1.00 97.62 197 LEU A O 1
ATOM 1432 N N . ASP A 1 198 ? 3.717 -12.261 -18.116 1.00 96.19 198 ASP A N 1
ATOM 1433 C CA . ASP A 1 198 ? 3.394 -13.677 -18.339 1.00 96.19 198 ASP A CA 1
ATOM 1434 C C . ASP A 1 198 ? 1.891 -13.965 -18.248 1.00 96.19 198 ASP A C 1
ATOM 1436 O O . ASP A 1 198 ? 1.381 -14.869 -18.912 1.00 96.19 198 ASP A O 1
ATOM 1440 N N . TRP A 1 199 ? 1.175 -13.193 -17.423 1.00 97.69 199 TRP A N 1
ATOM 1441 C CA . TRP A 1 199 ? -0.235 -13.415 -17.118 1.00 97.69 199 TRP A CA 1
ATOM 1442 C C . TRP A 1 199 ? -1.065 -12.155 -17.337 1.00 97.69 199 TRP A C 1
ATOM 1444 O O . TRP A 1 199 ? -0.700 -11.058 -16.909 1.00 97.69 199 TRP A O 1
ATOM 1454 N N . SER A 1 200 ? -2.238 -12.345 -17.938 1.00 97.88 200 SER A N 1
ATOM 1455 C CA . SER A 1 200 ? -3.266 -11.323 -18.099 1.00 97.88 200 SER A CA 1
ATOM 1456 C C . SER A 1 200 ? -4.633 -11.893 -17.731 1.00 97.88 200 SER A C 1
ATOM 1458 O O . SER A 1 200 ? -4.908 -13.068 -17.988 1.00 97.88 200 SER A O 1
ATOM 1460 N N . VAL A 1 201 ? -5.485 -11.070 -17.125 1.00 97.06 201 VAL A N 1
ATOM 1461 C CA . VAL A 1 201 ? -6.880 -11.402 -16.801 1.00 97.06 201 VAL A CA 1
ATOM 1462 C C . VAL A 1 201 ? -7.819 -10.325 -17.354 1.00 97.06 201 VAL A C 1
ATOM 1464 O O . VAL A 1 201 ? -7.414 -9.162 -17.409 1.00 97.06 201 VAL A O 1
ATOM 1467 N N . PRO A 1 202 ? -9.037 -10.692 -17.793 1.00 90.81 202 PRO A N 1
ATOM 1468 C CA . PRO A 1 202 ? -10.009 -9.756 -18.362 1.00 90.81 202 PRO A CA 1
ATOM 1469 C C . PRO A 1 202 ? -10.608 -8.796 -17.329 1.00 90.81 202 PRO A C 1
ATOM 1471 O O . PRO A 1 202 ? -10.687 -9.170 -16.136 1.00 90.81 202 PRO A O 1
#

Foldseek 3Di:
DDAQEDEDPVLLVCVVVVHAEAEEFLCCQAPVDDPPVSLVVVVVVQVVQVVVRYHYFYWWDAQLHTGGRDDSVRSVCSNPPNFAEDAPVCNVVCNVVRHIHTYALRRRLVSCLVSVHAHYEDAAHFAAAVPCVPVVDGDCNLVSLLPGNHDYDYLYHALRGDRVRRVVSNVVSVHADEAEVDQARGNRVGNHDPDGHPHYDD

Radius of gyration: 16.61 Å; Cα contacts (8 Å, |Δi|>4): 422; chains: 1; bounding box: 46×37×46 Å

Mean predicted aligned error: 2.68 Å